Protein AF-A0A972Z7R2-F1 (afdb_monomer)

Mean predicted aligned error: 14.35 Å

Sequence (328 aa):
MIKKAIFVCGLFFLLMFCLNLTSLGLSTKPAEESAGYALLDSLVATFKELAEQREEVLRKTNEALISMMKEAKKARWQGQIDSVFFKRYQRILMVLKCVIIEVPAEDAGIMKPLYFGAINKFIEDIEGEPSDIEKAGGKAAIAKFTQAVSHELIELRIYLDNKEKREKLIKEYQELLAISKDTPDLGEKDRQLMSMKDIATINLAISDYVTDFGVPPKQEGTYDRRGEFDKTLSPFYIKVLPVKDKWENGLRVYSGKACNGVYGGIKGCTDKDTLIISYGRDGKKENWKYNPKSPEAGLYKLKSEKDYDKDLVMLSGTWIRAPGTKKK

pLDDT: mean 87.3, std 16.94, range [30.31, 98.75]

Radius of gyration: 34.08 Å; Cα contacts (8 Å, |Δi|>4): 381; chains: 1; bounding box: 75×47×86 Å

Solvent-accessible surface area (backbone atoms only — not comparable to full-atom values): 18630 Å² total; per-residue (Å²): 133,88,77,82,68,73,73,73,77,62,64,75,76,68,57,69,77,63,67,77,68,84,76,74,70,87,75,88,70,64,79,60,70,43,55,56,55,53,53,51,52,53,48,53,51,49,53,55,54,60,59,70,72,46,79,74,40,55,58,51,47,56,51,49,53,53,50,51,51,52,50,52,50,48,36,40,75,71,63,39,35,55,74,65,59,50,54,54,53,49,50,53,53,49,44,53,47,53,71,68,56,84,66,57,81,89,49,37,77,76,47,41,61,59,43,53,48,52,42,26,51,51,33,21,74,64,68,76,44,93,54,58,52,84,77,53,39,60,54,52,26,50,51,53,49,52,49,32,50,51,51,53,52,49,51,53,48,52,49,63,78,38,44,71,60,50,54,52,49,52,51,54,50,50,50,55,52,54,60,58,69,58,61,73,81,64,51,71,69,53,26,50,52,49,31,53,50,49,51,52,50,53,47,48,29,42,50,56,48,23,71,77,65,70,38,47,71,76,40,76,44,69,63,49,94,81,39,69,55,36,60,72,35,35,60,84,56,33,79,72,75,79,42,48,39,68,64,72,34,66,29,26,36,18,28,12,55,57,36,41,62,72,38,48,64,41,66,84,46,45,65,66,34,37,32,40,37,39,27,33,61,73,56,46,79,65,94,58,66,52,41,84,92,46,48,65,71,46,42,36,74,82,83,52,82,70,56,48,41,43,44,36,34,33,47,66,88,38,73,39,22,37,82,42,77,80,82,126

Foldseek 3Di:
DPPPPQLQPQLPPPCVVVVVPPPDDDDPDDPLQCLLVVLLVLVVVLSVLVNVDDPVSLVVSLVSLVVSLVSLVVSPVVVSDDPVLSVLSVLLSVLVCLVSDDDPPVCCVVCVCVNQVSQQVLLCVQVVDGDRLVPLGNNRSVVSSVVSSVSSSVVSVVCSVCVVVVVVVVVVVVVVVVVVVCPPLQPLVRLQVVLLVLQLLLLQLQVVVCVVVVAGDAFAFADDCVDPNNVSSPPPSPPGRDQAGSLRAGKTKHAFQSQDPPAAADDDGGRHKMKIKQQFNVNDNDNDHADPVCLCVQEDAPDDPCLRSHMFMDMNSRTSHGHDDDPD

Secondary structure (DSSP, 8-state):
-TTSSTTSSSTTTTGGGGTTSTTS------GGGHHHHHHHHHHHHHHHHHTT--HHHHHHHHHHHHHHHHHHHHHHHTTSS-HHHHHHHHHHHHHHHHHHPPPPTTTHHHHHHHHHHHHHHHHHHHHSS---TTTS-HHHHHHHHHHHHHHHHHHHHHHHHTHHHHHHHHHHHHHHHHHTTS-----HHHHHHHHHHHHHHHHHHHHHHHHHHSSPPP-EEE--TTSHHHHHHTTTT-SS---B-TTSPBPEEEEGGGGTTTSBT-----SS-EEEEE-TTTT-----B--TT-GGGG-B---SGGGGGS-EEEETTEEEESB-----

Structure (mmCIF, N/CA/C/O backbone):
data_AF-A0A972Z7R2-F1
#
_entry.id   AF-A0A972Z7R2-F1
#
loop_
_atom_site.grou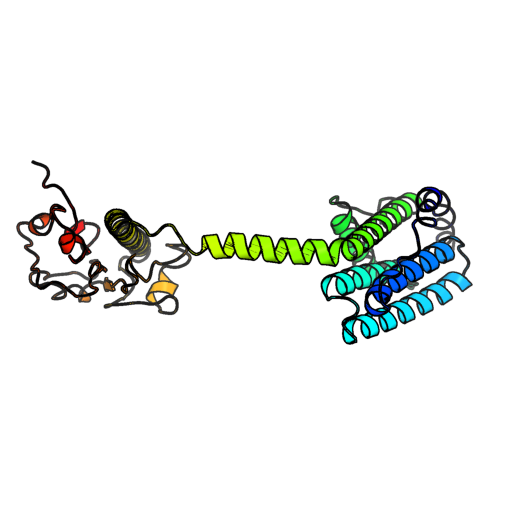p_PDB
_atom_site.id
_atom_site.type_symbol
_atom_site.label_atom_id
_atom_site.label_alt_id
_atom_site.label_comp_id
_atom_site.label_asym_id
_atom_site.label_entity_id
_atom_site.label_seq_id
_atom_site.pdbx_PDB_ins_code
_atom_site.Cartn_x
_atom_site.Cartn_y
_atom_site.Cartn_z
_atom_site.occupancy
_atom_site.B_iso_or_equiv
_atom_site.auth_seq_id
_atom_site.auth_comp_id
_atom_site.auth_asym_id
_atom_site.auth_atom_id
_atom_site.pdbx_PDB_model_num
ATOM 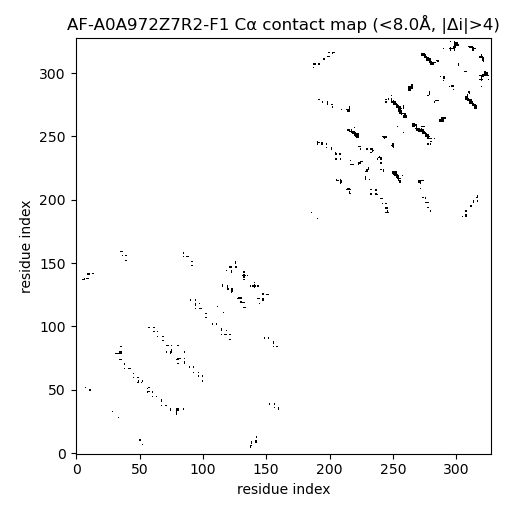1 N N . MET A 1 1 ? 19.961 -13.337 -48.373 1.00 33.62 1 MET A N 1
ATOM 2 C CA . MET A 1 1 ? 21.027 -12.318 -48.219 1.00 33.62 1 MET A CA 1
ATOM 3 C C . MET A 1 1 ? 20.553 -10.855 -48.312 1.00 33.62 1 MET A C 1
ATOM 5 O O . MET A 1 1 ? 21.333 -9.982 -47.979 1.00 33.62 1 MET A O 1
ATOM 9 N N . ILE A 1 2 ? 19.286 -10.545 -48.640 1.00 30.31 2 ILE A N 1
ATOM 10 C CA . ILE A 1 2 ? 18.789 -9.156 -48.854 1.00 30.31 2 ILE A CA 1
ATOM 11 C C . ILE A 1 2 ? 18.119 -8.529 -47.596 1.00 30.31 2 ILE A C 1
ATOM 13 O O . ILE A 1 2 ? 17.381 -7.559 -47.681 1.00 30.31 2 ILE A O 1
ATOM 17 N N . LYS A 1 3 ? 18.364 -9.048 -46.381 1.00 39.69 3 LYS A N 1
ATOM 18 C CA . LYS A 1 3 ? 17.723 -8.530 -45.144 1.00 39.69 3 LYS A CA 1
ATOM 19 C C . LYS A 1 3 ? 18.626 -7.696 -44.221 1.00 39.69 3 LYS A C 1
ATOM 21 O O . LYS A 1 3 ? 18.104 -7.067 -43.311 1.00 39.69 3 LYS A O 1
ATOM 26 N N . LYS A 1 4 ? 19.943 -7.622 -44.469 1.00 45.00 4 LYS A N 1
ATOM 27 C CA . LYS A 1 4 ? 20.881 -6.844 -43.628 1.00 45.00 4 LYS A CA 1
ATOM 28 C C . LYS A 1 4 ? 20.955 -5.341 -43.976 1.00 45.00 4 LYS A C 1
ATOM 30 O O . LYS A 1 4 ? 21.417 -4.562 -43.157 1.00 45.00 4 LYS A O 1
ATOM 35 N N . ALA A 1 5 ? 20.468 -4.910 -45.145 1.00 37.94 5 ALA A N 1
ATOM 36 C CA . ALA A 1 5 ? 20.720 -3.554 -45.665 1.00 37.94 5 ALA A CA 1
ATOM 37 C C . ALA A 1 5 ? 19.628 -2.497 -45.374 1.00 37.94 5 ALA A C 1
ATOM 39 O O . ALA A 1 5 ? 19.868 -1.310 -45.556 1.00 37.94 5 ALA A O 1
ATOM 40 N N . ILE A 1 6 ? 18.431 -2.878 -44.909 1.00 42.72 6 ILE A N 1
ATOM 41 C CA . ILE A 1 6 ? 17.299 -1.929 -44.759 1.00 42.72 6 ILE A CA 1
ATOM 42 C C . ILE A 1 6 ? 17.328 -1.171 -43.412 1.00 42.72 6 ILE A C 1
ATOM 44 O O . ILE A 1 6 ? 16.610 -0.193 -43.220 1.00 42.72 6 ILE A O 1
ATOM 48 N N . PHE A 1 7 ? 18.221 -1.542 -42.492 1.00 48.50 7 PHE A N 1
ATOM 49 C CA . PHE A 1 7 ? 18.374 -0.875 -41.189 1.00 48.50 7 PHE A CA 1
ATOM 50 C C . PHE A 1 7 ? 19.230 0.422 -41.250 1.00 48.50 7 PHE A C 1
ATOM 52 O O . PHE A 1 7 ? 19.393 1.114 -40.249 1.00 48.50 7 PHE A O 1
ATOM 59 N N . VAL A 1 8 ? 19.763 0.782 -42.430 1.00 48.66 8 VAL A N 1
ATOM 60 C CA . VAL A 1 8 ? 21.049 1.504 -42.588 1.00 48.66 8 VAL A CA 1
ATOM 61 C C . VAL A 1 8 ? 20.938 3.013 -42.943 1.00 48.66 8 VAL A C 1
ATOM 63 O O . VAL A 1 8 ? 21.908 3.634 -43.342 1.00 48.66 8 VAL A O 1
ATOM 66 N N . CYS A 1 9 ? 19.783 3.685 -42.835 1.00 40.09 9 CYS A N 1
ATOM 67 C CA . CYS A 1 9 ? 19.709 5.120 -43.234 1.00 40.09 9 CYS A CA 1
ATOM 68 C C . CYS A 1 9 ? 18.840 6.039 -42.354 1.00 40.09 9 CYS A C 1
ATOM 70 O O . CYS A 1 9 ? 18.697 7.223 -42.649 1.00 40.09 9 CYS A O 1
ATOM 72 N N . GLY A 1 10 ? 18.233 5.534 -41.275 1.00 46.06 10 GLY A N 1
ATOM 73 C CA . GLY A 1 10 ? 17.236 6.292 -40.502 1.00 46.06 10 GLY A CA 1
ATOM 74 C C . GLY A 1 10 ? 17.766 7.201 -39.385 1.00 46.06 10 GLY A C 1
ATOM 75 O O . GLY A 1 10 ? 17.051 8.116 -38.987 1.00 46.06 10 GLY A O 1
ATOM 76 N N . LEU A 1 11 ? 18.980 6.969 -38.868 1.00 48.34 11 LEU A N 1
ATOM 77 C CA . LEU A 1 11 ? 19.410 7.525 -37.571 1.00 48.34 11 LEU A CA 1
ATOM 78 C C . LEU A 1 11 ? 19.929 8.975 -37.628 1.00 48.34 11 LEU A C 1
ATOM 80 O O . LEU A 1 11 ? 20.012 9.640 -36.600 1.00 48.34 11 LEU A O 1
ATOM 84 N N . PHE A 1 12 ? 20.258 9.490 -38.815 1.00 47.78 12 PHE A N 1
ATOM 85 C CA . PHE A 1 12 ? 21.024 10.737 -38.943 1.00 47.78 12 PHE A CA 1
ATOM 86 C C . PHE A 1 12 ? 20.194 12.022 -38.734 1.00 47.78 12 PHE A C 1
ATOM 88 O O . PHE A 1 12 ? 20.749 13.064 -38.400 1.00 47.78 12 PHE A O 1
ATOM 95 N N . PHE A 1 13 ? 18.863 11.973 -38.893 1.00 48.84 13 PHE A N 1
ATOM 96 C CA . PHE A 1 13 ? 18.019 13.184 -38.910 1.00 48.84 13 PHE A CA 1
ATOM 97 C C . PHE A 1 13 ? 17.418 13.592 -37.549 1.00 48.84 13 PHE A C 1
ATOM 99 O O . PHE A 1 13 ? 16.989 14.732 -37.407 1.00 48.84 13 PHE A O 1
ATOM 106 N N . LEU A 1 14 ? 17.414 12.715 -36.534 1.00 46.88 14 LEU A N 1
ATOM 107 C CA . LEU A 1 14 ? 16.857 13.030 -35.202 1.00 46.88 14 LEU A CA 1
ATOM 108 C C . LEU A 1 14 ? 17.906 13.607 -34.224 1.00 46.88 14 LEU A C 1
ATOM 110 O O . LEU A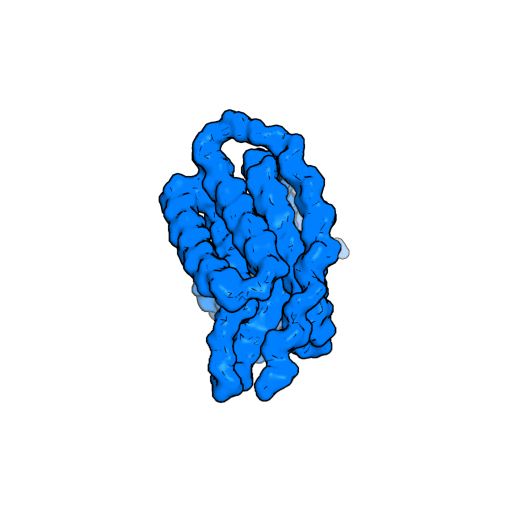 1 14 ? 17.559 14.253 -33.239 1.00 46.88 14 LEU A O 1
ATOM 114 N N . LEU A 1 15 ? 19.199 13.421 -34.517 1.00 48.75 15 LEU A N 1
ATOM 115 C CA . LEU A 1 15 ? 20.330 13.829 -33.669 1.00 48.75 15 LEU A CA 1
ATOM 116 C C . LEU A 1 15 ? 20.600 15.346 -33.664 1.00 48.75 15 LEU A C 1
ATOM 118 O O . LEU A 1 15 ? 21.281 15.843 -32.767 1.00 48.75 15 LEU A O 1
ATOM 122 N N . MET A 1 16 ? 20.028 16.097 -34.612 1.00 49.78 16 MET A N 1
ATOM 123 C CA . MET A 1 16 ? 20.183 17.556 -34.684 1.00 49.78 16 MET A CA 1
ATOM 124 C C . MET A 1 16 ? 19.423 18.311 -33.577 1.00 49.78 16 MET A C 1
ATOM 126 O O . MET A 1 16 ? 19.812 19.424 -33.237 1.00 49.78 16 MET A O 1
ATOM 130 N N . PHE A 1 17 ? 18.402 17.712 -32.947 1.00 49.12 17 PHE A N 1
ATOM 131 C CA . PHE A 1 17 ? 17.683 18.353 -31.832 1.00 49.12 17 PHE A CA 1
ATOM 132 C C . PHE A 1 17 ? 18.414 18.244 -30.479 1.00 49.12 17 PHE A C 1
ATOM 134 O O . PHE A 1 17 ? 18.145 19.029 -29.572 1.00 49.12 17 PHE A O 1
ATOM 141 N N . CYS A 1 18 ? 19.391 17.339 -30.344 1.00 45.53 18 CYS A N 1
ATOM 142 C CA . CYS A 1 18 ? 20.203 17.204 -29.127 1.00 45.53 18 CYS A CA 1
ATOM 143 C C . CYS A 1 18 ? 21.441 18.124 -29.104 1.00 45.53 18 CYS A C 1
ATOM 145 O O . CYS A 1 18 ? 22.122 18.207 -28.082 1.00 45.53 18 CYS A O 1
ATOM 147 N N . LEU A 1 19 ? 21.754 18.823 -30.203 1.00 45.62 19 LEU A N 1
ATOM 148 C CA . LEU A 1 19 ? 22.984 19.622 -30.341 1.00 45.62 19 LEU A CA 1
ATOM 149 C C . LEU A 1 19 ? 22.990 20.950 -29.561 1.00 45.62 19 LEU A C 1
ATOM 151 O O . LEU A 1 19 ? 24.036 21.584 -29.481 1.00 45.62 19 LEU A O 1
ATOM 155 N N . ASN A 1 20 ? 21.888 21.344 -28.917 1.00 45.66 20 ASN A N 1
ATOM 156 C CA . ASN A 1 20 ? 21.858 22.539 -28.059 1.00 45.66 20 ASN A CA 1
ATOM 157 C C . ASN A 1 20 ? 22.182 22.266 -26.576 1.00 45.66 20 ASN A C 1
ATOM 159 O O . ASN A 1 20 ? 22.172 23.195 -25.773 1.00 45.66 20 ASN A O 1
ATOM 163 N N . LEU A 1 21 ? 22.502 21.024 -26.187 1.00 48.66 21 LEU A N 1
ATOM 164 C CA . LEU A 1 21 ? 22.853 20.695 -24.794 1.00 48.66 21 LEU A CA 1
ATOM 165 C C . LEU A 1 21 ? 24.338 20.892 -24.438 1.00 48.66 21 LEU A C 1
ATOM 167 O O . LEU A 1 21 ? 24.692 20.801 -23.267 1.00 48.66 21 LEU A O 1
ATOM 171 N N . THR A 1 22 ? 25.218 21.203 -25.394 1.00 45.59 22 THR A N 1
ATOM 172 C CA . THR A 1 22 ? 26.671 21.299 -25.145 1.00 45.59 22 THR A CA 1
ATOM 173 C C . THR A 1 22 ? 27.189 22.683 -24.725 1.00 45.59 22 THR A C 1
ATOM 175 O O . THR A 1 22 ? 28.401 22.875 -24.716 1.00 45.59 22 THR A O 1
ATOM 178 N N . SER A 1 23 ? 26.342 23.648 -24.334 1.00 42.09 23 SER A N 1
ATOM 179 C CA . SER A 1 23 ? 26.830 24.956 -23.836 1.00 42.09 23 SER A CA 1
ATOM 180 C C . SER A 1 23 ? 26.308 25.407 -22.466 1.00 42.09 23 SER A C 1
ATOM 182 O O . SER A 1 23 ? 26.537 26.557 -22.091 1.00 42.09 23 SER A O 1
ATOM 184 N N . LEU A 1 24 ? 25.643 24.551 -21.685 1.00 42.06 24 LEU A N 1
ATOM 185 C CA . LEU A 1 24 ? 25.312 24.889 -20.296 1.00 42.06 24 LEU A CA 1
ATOM 186 C C . LEU A 1 24 ? 26.453 24.457 -19.370 1.00 42.06 24 LEU A C 1
ATOM 188 O O . LEU A 1 24 ? 26.650 23.274 -19.117 1.00 42.06 24 LEU A O 1
ATOM 192 N N . GLY A 1 25 ? 27.209 25.474 -18.944 1.00 44.50 25 GLY A N 1
ATOM 193 C CA . GLY A 1 25 ? 28.316 25.502 -17.987 1.00 44.50 25 GLY A CA 1
ATOM 194 C C . GLY A 1 25 ? 28.667 24.202 -17.266 1.00 44.50 25 GLY A C 1
ATOM 195 O O . GLY A 1 25 ? 27.861 23.644 -16.525 1.00 44.50 25 GLY A O 1
ATOM 196 N N . LEU A 1 26 ? 29.934 23.801 -17.409 1.00 37.47 26 LEU A N 1
ATOM 197 C CA . LEU A 1 26 ? 30.626 22.888 -16.501 1.00 37.47 26 LEU A CA 1
ATOM 198 C C . LEU A 1 26 ? 30.321 23.285 -15.048 1.00 37.47 26 LEU A C 1
ATOM 200 O O . LEU A 1 26 ? 30.823 24.287 -14.540 1.00 37.47 26 LEU A O 1
ATOM 204 N N . SER A 1 27 ? 29.452 22.508 -14.405 1.00 42.72 27 SER A N 1
ATOM 205 C CA . SER A 1 27 ? 29.139 22.634 -12.987 1.00 42.72 27 SER A CA 1
ATOM 206 C C . SER A 1 27 ? 30.409 22.354 -12.183 1.00 42.72 27 SER A C 1
ATOM 208 O O . SER A 1 27 ? 31.019 21.298 -12.326 1.00 42.72 27 SER A O 1
ATOM 210 N N . THR A 1 28 ? 30.818 23.299 -11.340 1.00 42.41 28 THR A N 1
ATOM 211 C CA . THR A 1 28 ? 32.015 23.226 -10.484 1.00 42.41 28 THR A CA 1
ATOM 212 C C . THR A 1 28 ? 31.787 22.429 -9.191 1.00 42.41 28 THR A C 1
ATOM 214 O O . THR A 1 28 ? 32.538 22.579 -8.226 1.00 42.41 28 THR A O 1
ATOM 217 N N . LYS A 1 29 ? 30.744 21.592 -9.133 1.00 44.00 29 LYS A N 1
ATOM 218 C CA . LYS A 1 29 ? 30.416 20.791 -7.946 1.00 44.00 29 LYS A CA 1
ATOM 219 C C . LYS A 1 29 ? 31.412 19.627 -7.735 1.00 44.00 29 LYS A C 1
ATOM 221 O O . LYS A 1 29 ? 32.008 19.145 -8.700 1.00 44.00 29 LYS A O 1
ATOM 226 N N . PRO A 1 30 ? 31.639 19.202 -6.473 1.00 47.72 30 PRO A N 1
ATOM 227 C CA . PRO A 1 30 ? 32.701 18.265 -6.096 1.00 47.72 30 PRO A CA 1
ATOM 228 C C . PRO A 1 30 ? 32.598 16.898 -6.792 1.00 47.72 30 PRO A C 1
ATOM 230 O O . PRO A 1 30 ? 31.520 16.445 -7.171 1.00 47.72 30 PRO A O 1
ATOM 233 N N . ALA A 1 31 ? 33.746 16.222 -6.915 1.00 52.91 31 ALA A N 1
ATOM 234 C CA . ALA A 1 31 ? 33.959 15.008 -7.712 1.00 52.91 31 ALA A CA 1
ATOM 235 C C . ALA A 1 31 ? 32.971 13.842 -7.458 1.00 52.91 31 ALA A C 1
ATOM 237 O O . ALA A 1 31 ? 32.821 12.987 -8.331 1.00 52.91 31 ALA A O 1
ATOM 238 N N . GLU A 1 32 ? 32.272 13.803 -6.319 1.00 52.81 32 GLU A N 1
ATOM 239 C CA . GLU A 1 32 ? 31.275 12.770 -5.994 1.00 52.81 32 GLU A CA 1
ATOM 240 C C . GLU A 1 32 ? 29.979 12.859 -6.820 1.00 52.81 32 GLU A C 1
ATOM 242 O O . GLU A 1 32 ? 29.384 11.820 -7.103 1.00 52.81 32 GLU A O 1
ATOM 247 N N . GLU A 1 33 ? 29.569 14.044 -7.292 1.00 60.53 33 GLU A N 1
ATOM 248 C CA . GLU A 1 33 ? 28.355 14.206 -8.120 1.00 60.53 33 GLU A CA 1
ATOM 249 C C . GLU A 1 33 ? 28.605 13.994 -9.624 1.00 60.53 33 GLU A C 1
ATOM 251 O O . GLU A 1 33 ? 27.673 13.986 -10.427 1.00 60.53 33 GLU A O 1
ATOM 256 N N . SER A 1 34 ? 29.861 13.782 -10.024 1.00 81.38 34 SER A N 1
ATOM 257 C CA . SER A 1 34 ? 30.261 13.726 -11.436 1.00 81.38 34 SER A CA 1
ATOM 258 C C . SER A 1 34 ? 29.969 12.387 -12.127 1.00 81.38 34 SER A C 1
ATOM 260 O O . SER A 1 34 ? 29.764 12.354 -13.341 1.00 81.38 34 SER A O 1
ATOM 262 N N . ALA A 1 35 ? 29.909 11.279 -11.380 1.00 93.56 35 ALA A N 1
ATOM 263 C CA . ALA A 1 35 ? 29.867 9.939 -11.972 1.00 93.56 35 ALA A CA 1
ATOM 264 C C . ALA A 1 35 ? 28.576 9.673 -12.763 1.00 93.56 35 ALA A C 1
ATOM 266 O O . ALA A 1 35 ? 28.622 9.080 -13.838 1.00 93.56 35 ALA A O 1
ATOM 267 N N . GLY A 1 36 ? 27.425 10.134 -12.258 1.00 94.50 36 GLY A N 1
ATOM 268 C CA . GLY A 1 36 ? 26.145 10.001 -12.957 1.00 94.50 36 GLY A CA 1
ATOM 269 C C . GLY A 1 36 ? 26.150 10.722 -14.306 1.00 94.50 36 GLY A C 1
ATOM 270 O O . GLY A 1 36 ? 25.764 10.136 -15.314 1.00 94.50 36 GLY A O 1
ATOM 271 N N . TYR A 1 37 ? 26.657 11.956 -14.343 1.00 95.25 37 TYR A N 1
ATOM 272 C CA . TYR A 1 37 ? 26.774 12.727 -15.581 1.00 95.25 37 TYR A CA 1
ATOM 273 C C . TYR A 1 37 ? 27.771 12.100 -16.555 1.00 95.25 37 TYR A C 1
ATOM 275 O O . TYR A 1 37 ? 27.432 11.922 -17.719 1.00 95.25 37 TYR A O 1
ATOM 283 N N . ALA A 1 38 ? 28.934 11.653 -16.073 1.00 95.38 38 ALA A N 1
ATOM 284 C CA . ALA A 1 38 ? 29.929 10.979 -16.906 1.00 95.38 38 ALA A CA 1
ATOM 285 C C . ALA A 1 38 ? 29.374 9.706 -17.576 1.00 95.38 38 ALA A C 1
ATOM 287 O O . ALA A 1 38 ? 29.666 9.436 -18.743 1.00 95.38 38 ALA A O 1
ATOM 288 N N . LEU A 1 39 ? 28.532 8.943 -16.868 1.00 96.62 39 LEU A N 1
ATOM 289 C CA . LEU A 1 39 ? 27.849 7.769 -17.420 1.00 96.62 39 LEU A CA 1
ATOM 290 C C . LEU A 1 39 ? 26.830 8.141 -18.508 1.00 96.62 39 LEU A C 1
ATOM 292 O O . LEU A 1 39 ? 26.728 7.427 -19.510 1.00 96.62 39 LEU A O 1
ATOM 296 N N . LEU A 1 40 ? 26.082 9.237 -18.330 1.00 96.56 40 LEU A N 1
ATOM 297 C CA . LEU A 1 40 ? 25.155 9.743 -19.350 1.00 96.56 40 LEU A CA 1
ATOM 298 C C . LEU A 1 40 ? 25.912 10.264 -20.578 1.00 96.56 40 LEU A C 1
ATOM 300 O O . LEU A 1 40 ? 25.548 9.920 -21.700 1.00 96.56 40 LEU A O 1
ATOM 304 N N . ASP A 1 41 ? 26.993 11.015 -20.379 1.00 94.81 41 ASP A N 1
ATOM 305 C CA . ASP A 1 41 ? 27.816 11.560 -21.462 1.00 94.81 41 ASP A CA 1
ATOM 306 C C . ASP A 1 41 ? 28.476 10.440 -22.280 1.00 94.81 41 ASP A C 1
ATOM 308 O O . ASP A 1 41 ? 28.442 10.463 -23.512 1.00 94.81 41 ASP A O 1
ATOM 312 N N . SER A 1 42 ? 28.992 9.406 -21.605 1.00 95.00 42 SER A N 1
ATOM 313 C CA . SER A 1 42 ? 29.566 8.213 -22.251 1.00 95.00 42 SER A CA 1
ATOM 314 C C . SER A 1 42 ? 28.531 7.463 -23.092 1.00 95.00 42 SER A C 1
ATOM 316 O O . SER A 1 42 ? 28.823 6.992 -24.196 1.00 95.00 42 SER A O 1
ATOM 318 N N . LEU A 1 43 ? 27.295 7.384 -22.594 1.00 94.75 43 LEU A N 1
ATOM 319 C CA . LEU A 1 43 ? 26.194 6.746 -23.300 1.00 94.75 43 LEU A CA 1
ATOM 320 C C . LEU A 1 43 ? 25.780 7.556 -24.535 1.00 94.75 43 LEU A C 1
ATOM 322 O O . LEU A 1 43 ? 25.643 6.985 -25.614 1.00 94.75 43 LEU A O 1
ATOM 326 N N . VAL A 1 44 ? 25.663 8.882 -24.413 1.00 92.81 44 VAL A N 1
ATOM 327 C CA . VAL A 1 44 ? 25.389 9.787 -25.544 1.00 92.81 44 VAL A CA 1
ATOM 328 C C . VAL A 1 44 ? 26.490 9.698 -26.603 1.00 92.81 44 VAL A C 1
ATOM 330 O O . VAL A 1 44 ? 26.182 9.627 -27.792 1.00 92.81 44 VAL A O 1
ATOM 333 N N . ALA A 1 45 ? 27.763 9.668 -26.197 1.00 90.88 45 ALA A N 1
ATOM 334 C CA . ALA A 1 45 ? 28.886 9.492 -27.116 1.00 90.88 45 ALA A CA 1
ATOM 335 C C . ALA A 1 45 ? 28.789 8.157 -27.873 1.00 90.88 45 ALA A C 1
ATOM 337 O O . ALA A 1 45 ? 28.851 8.134 -29.099 1.00 90.88 45 ALA A O 1
ATOM 338 N N . THR A 1 46 ? 28.503 7.065 -27.162 1.00 89.88 46 THR A N 1
ATOM 339 C CA . THR A 1 46 ? 28.335 5.733 -27.768 1.00 89.88 46 THR 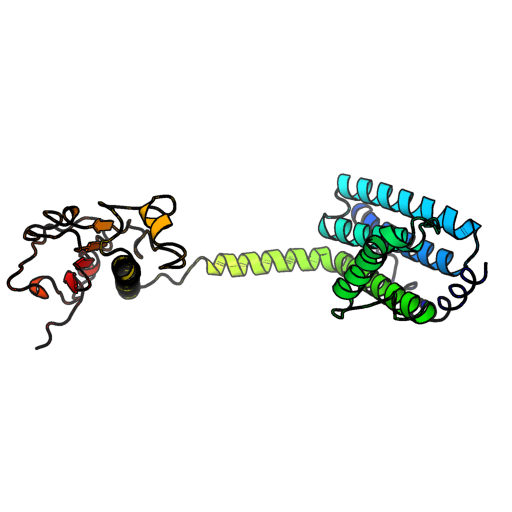A CA 1
ATOM 340 C C . THR A 1 46 ? 27.147 5.678 -28.735 1.00 89.88 46 THR A C 1
ATOM 342 O O . THR A 1 46 ? 27.225 5.046 -29.787 1.00 89.88 46 THR A O 1
ATOM 345 N N . PHE A 1 47 ? 26.045 6.366 -28.421 1.00 86.19 47 PHE A N 1
ATOM 346 C CA . PHE A 1 47 ? 24.902 6.499 -29.328 1.00 86.19 47 PHE A CA 1
ATOM 347 C C . PHE A 1 47 ? 25.241 7.259 -30.610 1.00 86.19 47 PHE A C 1
ATOM 349 O O . PHE A 1 47 ? 24.759 6.889 -31.681 1.00 86.19 47 PHE A O 1
ATOM 356 N N . LYS A 1 48 ? 26.060 8.312 -30.510 1.00 85.19 48 LYS A N 1
ATOM 357 C CA . LYS A 1 48 ? 26.537 9.059 -31.680 1.00 85.19 48 LYS A CA 1
ATOM 358 C C . LYS A 1 48 ? 27.392 8.171 -32.576 1.00 85.19 48 LYS A C 1
ATOM 360 O O . LYS A 1 48 ? 27.149 8.133 -33.774 1.00 85.19 48 LYS A O 1
ATOM 365 N N . GLU A 1 49 ? 28.310 7.402 -31.997 1.00 84.19 49 GLU A N 1
ATOM 366 C CA . GLU A 1 49 ? 29.144 6.461 -32.755 1.00 84.19 49 GLU A CA 1
ATOM 367 C C . GLU A 1 49 ? 28.307 5.368 -33.435 1.00 84.19 49 GLU A C 1
ATOM 369 O O . GLU A 1 49 ? 28.507 5.076 -34.613 1.00 84.19 49 GLU A O 1
ATOM 374 N N . LEU A 1 50 ? 27.306 4.811 -32.741 1.00 80.75 50 LEU A N 1
ATOM 375 C CA . LEU A 1 50 ? 26.362 3.842 -33.314 1.00 80.75 50 LEU A CA 1
ATOM 376 C C . LEU A 1 50 ? 25.643 4.365 -34.567 1.00 80.75 50 LEU A C 1
ATOM 378 O O . LEU A 1 50 ? 25.320 3.585 -35.468 1.00 80.75 50 LEU A O 1
ATOM 382 N N . ALA A 1 51 ? 25.407 5.676 -34.643 1.00 76.12 51 ALA A N 1
ATOM 383 C CA . ALA A 1 51 ? 24.779 6.318 -35.792 1.00 76.12 51 ALA A CA 1
ATOM 384 C C . ALA A 1 51 ? 25.633 6.273 -37.067 1.00 76.12 51 ALA A C 1
ATOM 386 O O . ALA A 1 51 ? 25.088 6.426 -38.159 1.00 76.12 51 ALA A O 1
ATOM 387 N N . GLU A 1 52 ? 26.943 6.044 -36.950 1.00 77.56 52 GLU A N 1
ATOM 388 C CA . GLU A 1 52 ? 27.893 6.061 -38.070 1.00 77.56 52 GLU A CA 1
ATOM 389 C C . GLU A 1 52 ? 28.000 4.711 -38.811 1.00 77.56 52 GLU A C 1
ATOM 391 O O . GLU A 1 52 ? 28.640 4.629 -39.859 1.00 77.56 52 GLU A O 1
ATOM 396 N N . GLN A 1 53 ? 27.337 3.665 -38.298 1.00 66.50 53 GLN A N 1
ATOM 397 C CA . GLN A 1 53 ? 26.973 2.420 -38.999 1.00 66.50 53 GLN A CA 1
ATOM 398 C C . GLN A 1 53 ? 28.087 1.716 -39.804 1.00 66.50 53 GLN A C 1
ATOM 400 O O . GLN A 1 53 ? 27.948 1.454 -41.000 1.00 66.50 53 GLN A O 1
ATOM 405 N N . ARG A 1 54 ? 29.177 1.313 -39.138 1.00 72.62 54 ARG A N 1
ATOM 406 C CA . ARG A 1 54 ? 30.182 0.381 -39.702 1.00 72.62 54 ARG A CA 1
ATOM 407 C C . ARG A 1 54 ? 30.203 -0.923 -38.899 1.00 72.62 54 ARG A C 1
ATOM 409 O O . ARG A 1 54 ? 29.929 -0.900 -37.709 1.00 72.62 54 ARG A O 1
ATOM 416 N N . GLU A 1 55 ? 30.544 -2.060 -39.505 1.00 76.00 55 GLU A N 1
ATOM 417 C CA . GLU A 1 55 ? 30.589 -3.365 -38.803 1.00 76.00 55 GLU A CA 1
ATOM 418 C C . GLU A 1 55 ? 31.514 -3.329 -37.569 1.00 76.00 55 GLU A C 1
ATOM 420 O O . GLU A 1 55 ? 31.150 -3.768 -36.480 1.00 76.00 55 GLU A O 1
ATOM 425 N N . GLU A 1 56 ? 32.655 -2.651 -37.700 1.00 83.75 56 GLU A N 1
ATOM 426 C CA . GLU A 1 56 ? 33.591 -2.385 -36.602 1.00 83.75 56 GLU A CA 1
ATOM 427 C C . GLU A 1 56 ? 32.978 -1.545 -35.459 1.00 83.75 56 GLU A C 1
ATOM 429 O O . GLU A 1 56 ? 33.411 -1.648 -34.311 1.00 83.75 56 GLU A O 1
ATOM 434 N N . VAL A 1 57 ? 31.951 -0.734 -35.741 1.00 84.19 57 VAL A N 1
ATOM 435 C CA . VAL A 1 57 ? 31.244 0.064 -34.724 1.00 84.19 57 VAL A CA 1
ATOM 436 C C . VAL A 1 57 ? 30.449 -0.846 -33.797 1.00 84.19 57 VAL A C 1
ATOM 438 O O . VAL A 1 57 ? 30.515 -0.648 -32.592 1.00 84.19 57 VAL A O 1
ATOM 441 N N . LEU A 1 58 ? 29.777 -1.890 -34.298 1.00 84.50 58 LEU A N 1
ATOM 442 C CA . LEU A 1 58 ? 28.966 -2.777 -33.449 1.00 84.50 58 LEU A CA 1
ATOM 443 C C . LEU A 1 58 ? 29.808 -3.484 -32.381 1.00 84.50 58 LEU A C 1
ATOM 445 O O . LEU A 1 58 ? 29.414 -3.540 -31.213 1.00 84.50 58 LEU A O 1
ATOM 449 N N . ARG A 1 59 ? 30.999 -3.969 -32.755 1.00 87.75 59 ARG A N 1
ATOM 450 C CA . ARG A 1 59 ? 31.945 -4.590 -31.816 1.00 87.75 59 ARG A CA 1
ATOM 451 C C . ARG A 1 59 ? 32.412 -3.591 -30.754 1.00 87.75 59 ARG A C 1
ATOM 453 O O . ARG A 1 59 ? 32.370 -3.900 -29.564 1.00 87.75 59 ARG A O 1
ATOM 460 N N . LYS A 1 60 ? 32.793 -2.380 -31.172 1.00 90.56 60 LYS A N 1
ATOM 461 C CA . LYS A 1 60 ? 33.219 -1.305 -30.260 1.00 90.56 60 LYS A CA 1
ATOM 462 C C . LYS A 1 60 ? 32.102 -0.870 -29.318 1.00 90.56 60 LYS A C 1
ATOM 464 O O . LYS A 1 60 ? 32.327 -0.769 -28.117 1.00 90.56 60 LYS A O 1
ATOM 469 N N . THR A 1 61 ? 30.884 -0.695 -29.825 1.00 90.56 61 THR A N 1
ATOM 470 C CA . THR A 1 61 ? 29.709 -0.396 -29.003 1.00 90.56 61 THR A CA 1
ATOM 471 C C . THR A 1 61 ? 29.490 -1.490 -27.969 1.00 90.56 61 THR A C 1
ATOM 473 O O . THR A 1 61 ? 29.271 -1.204 -26.796 1.00 90.56 61 THR A O 1
ATOM 476 N N . ASN A 1 62 ? 29.570 -2.754 -28.377 1.00 91.94 62 ASN A N 1
ATOM 477 C CA . ASN A 1 62 ? 29.375 -3.878 -27.478 1.00 91.94 62 ASN A CA 1
ATOM 478 C C . ASN A 1 62 ? 30.356 -3.858 -26.293 1.00 91.94 62 ASN A C 1
ATOM 480 O O . ASN A 1 62 ? 29.945 -4.090 -25.153 1.00 91.94 62 ASN A O 1
ATOM 484 N N . GLU A 1 63 ? 31.626 -3.551 -26.557 1.00 94.06 63 GLU A N 1
ATOM 485 C CA . GLU A 1 63 ? 32.670 -3.373 -25.541 1.00 94.06 63 GLU A CA 1
ATOM 486 C C . GLU A 1 63 ? 32.408 -2.138 -24.666 1.00 94.06 63 GLU A C 1
ATOM 488 O O . GLU A 1 63 ? 32.480 -2.230 -23.436 1.00 94.06 63 GLU A O 1
ATOM 493 N N . ALA A 1 64 ? 32.006 -1.017 -25.272 1.00 95.06 64 ALA A N 1
ATOM 494 C CA . ALA A 1 64 ? 31.669 0.215 -24.566 1.00 95.06 64 ALA A CA 1
ATOM 495 C C . ALA A 1 64 ? 30.514 0.013 -23.571 1.00 95.06 64 ALA A C 1
ATOM 497 O O . ALA A 1 64 ? 30.627 0.409 -22.411 1.00 95.06 64 ALA A O 1
ATOM 498 N N . LEU A 1 65 ? 29.432 -0.675 -23.964 1.00 95.38 65 LEU A N 1
ATOM 499 C CA . LEU A 1 65 ? 28.302 -0.968 -23.067 1.00 95.38 65 LEU A CA 1
ATOM 500 C C . LEU A 1 65 ? 28.718 -1.844 -21.876 1.00 95.38 65 LEU A C 1
ATOM 502 O O . LEU A 1 65 ? 28.218 -1.663 -20.763 1.00 95.38 65 LEU A O 1
ATOM 506 N N . ILE A 1 66 ? 29.643 -2.788 -22.083 1.00 96.19 66 ILE A N 1
ATOM 507 C CA . ILE A 1 66 ? 30.189 -3.618 -21.000 1.00 96.19 66 ILE A CA 1
ATOM 508 C C . ILE A 1 66 ? 31.018 -2.756 -20.037 1.00 96.19 66 ILE A C 1
ATOM 510 O O . ILE A 1 66 ? 30.857 -2.896 -18.819 1.00 96.19 66 ILE A O 1
ATOM 514 N N . SER A 1 67 ? 31.859 -1.852 -20.557 1.00 96.38 67 SER A N 1
ATOM 515 C CA . SER A 1 67 ? 32.631 -0.912 -19.728 1.00 96.38 67 SER A CA 1
ATOM 516 C C . SER A 1 67 ? 31.713 -0.004 -18.915 1.00 96.38 67 SER A C 1
ATOM 518 O O . SER A 1 67 ? 31.830 0.043 -17.692 1.00 96.38 67 SER A O 1
ATOM 520 N N . MET A 1 68 ? 30.715 0.607 -19.557 1.00 97.12 68 MET A N 1
ATOM 521 C CA . MET A 1 68 ? 29.721 1.454 -18.893 1.00 97.12 68 MET A CA 1
ATOM 522 C C . MET A 1 68 ? 28.977 0.713 -17.780 1.00 97.12 68 MET A C 1
ATOM 524 O O . MET A 1 68 ? 28.783 1.251 -16.692 1.00 97.12 68 MET A O 1
ATOM 528 N N . MET A 1 69 ? 28.605 -0.554 -17.988 1.00 98.12 69 MET A N 1
ATOM 529 C CA . MET A 1 69 ? 27.973 -1.353 -16.934 1.00 98.12 69 MET A CA 1
ATOM 530 C C . MET A 1 69 ? 28.923 -1.608 -15.752 1.00 98.12 69 MET A C 1
ATOM 532 O O . MET A 1 69 ? 28.493 -1.611 -14.593 1.00 98.12 69 MET A O 1
ATOM 536 N N . LYS A 1 70 ? 30.215 -1.838 -16.018 1.00 97.81 70 LYS A N 1
ATOM 537 C CA . LYS A 1 70 ? 31.245 -2.011 -14.982 1.00 97.81 70 LYS A CA 1
ATOM 538 C C . LYS A 1 70 ? 31.447 -0.718 -14.190 1.00 97.81 70 LYS A C 1
ATOM 540 O O . LYS A 1 70 ? 31.481 -0.763 -12.960 1.00 97.81 70 LYS A O 1
ATOM 545 N N . GLU A 1 71 ? 31.527 0.414 -14.875 1.00 97.12 71 GLU A N 1
ATOM 546 C CA . GLU A 1 71 ? 31.644 1.744 -14.273 1.00 97.12 71 GLU A CA 1
ATOM 547 C C . GLU A 1 71 ? 30.408 2.099 -13.450 1.00 97.12 71 GLU A C 1
ATOM 549 O O . GLU A 1 71 ? 30.548 2.485 -12.294 1.00 97.12 71 GLU A O 1
ATOM 554 N N . ALA A 1 72 ? 29.202 1.844 -13.961 1.00 97.31 72 ALA A N 1
ATOM 555 C CA . ALA A 1 72 ? 27.962 2.038 -13.215 1.00 97.31 72 ALA A CA 1
ATOM 556 C C . ALA A 1 72 ? 27.914 1.176 -11.943 1.00 97.31 72 ALA A C 1
ATOM 558 O O . ALA A 1 72 ? 27.509 1.649 -10.881 1.00 97.31 72 ALA A O 1
ATOM 559 N N . LYS A 1 73 ? 28.361 -0.089 -12.002 1.00 97.62 73 LYS A N 1
ATOM 560 C CA . LYS A 1 73 ? 28.456 -0.948 -10.805 1.00 97.62 73 LYS A CA 1
ATOM 561 C C . LYS A 1 73 ? 29.444 -0.382 -9.788 1.00 97.62 73 LYS A C 1
ATOM 563 O O . LYS A 1 73 ? 29.137 -0.375 -8.597 1.00 97.62 73 LYS A O 1
ATOM 568 N N . LYS A 1 74 ? 30.600 0.100 -10.252 1.00 96.50 74 LYS A N 1
ATOM 569 C CA . LYS A 1 74 ? 31.617 0.732 -9.407 1.00 96.50 74 LYS A CA 1
ATOM 570 C C . LYS A 1 74 ? 31.078 2.010 -8.758 1.00 96.50 74 LYS A C 1
ATOM 572 O O . LYS A 1 74 ? 31.112 2.103 -7.538 1.00 96.50 74 LYS A O 1
ATOM 577 N N . ALA A 1 75 ? 30.509 2.927 -9.539 1.00 95.75 75 ALA A N 1
ATOM 578 C CA . ALA A 1 75 ? 29.920 4.175 -9.054 1.00 95.75 75 ALA A CA 1
ATOM 579 C C . ALA A 1 75 ? 28.813 3.917 -8.021 1.00 95.75 75 ALA A C 1
ATOM 581 O O . ALA A 1 75 ? 28.761 4.573 -6.983 1.00 95.75 75 ALA A O 1
ATOM 582 N N . ARG A 1 76 ? 27.964 2.905 -8.252 1.00 95.62 76 ARG A N 1
ATOM 583 C CA . ARG A 1 76 ? 26.943 2.491 -7.281 1.00 95.62 76 ARG A CA 1
ATOM 584 C C . ARG A 1 76 ? 27.559 1.952 -5.991 1.00 95.62 76 ARG A C 1
ATOM 586 O O . ARG A 1 76 ? 27.092 2.298 -4.912 1.00 95.62 76 ARG A O 1
ATOM 593 N N . TRP A 1 77 ? 28.575 1.095 -6.089 1.00 94.69 77 TRP A N 1
ATOM 594 C CA . TRP A 1 77 ? 29.266 0.551 -4.915 1.00 94.69 77 TRP A CA 1
ATOM 595 C C . TRP A 1 77 ? 29.959 1.651 -4.099 1.00 94.69 77 TRP A C 1
ATOM 597 O O . TRP A 1 77 ? 29.959 1.596 -2.875 1.00 94.69 77 TRP A O 1
ATOM 607 N N . GLN A 1 78 ? 30.468 2.683 -4.774 1.00 94.44 78 GLN A N 1
ATOM 608 C CA . GLN A 1 78 ? 31.068 3.872 -4.165 1.00 94.44 78 GLN A CA 1
ATOM 609 C C . GLN A 1 78 ? 30.036 4.905 -3.672 1.00 94.44 78 GLN A C 1
ATOM 611 O O . GLN A 1 78 ? 30.431 5.956 -3.185 1.00 94.44 78 GLN A O 1
ATOM 616 N N . GLY A 1 79 ? 28.727 4.653 -3.809 1.00 93.12 79 GLY A N 1
ATOM 617 C CA . GLY A 1 79 ? 27.672 5.579 -3.376 1.00 93.12 79 GLY A CA 1
ATOM 618 C C . GLY A 1 79 ? 27.505 6.837 -4.241 1.00 93.12 79 GLY A C 1
ATOM 619 O O . GLY A 1 79 ? 26.695 7.697 -3.909 1.00 93.12 79 GLY A O 1
ATOM 620 N N . GLN A 1 80 ? 28.216 6.935 -5.367 1.00 93.19 80 GLN A N 1
ATOM 621 C CA . GLN A 1 80 ? 28.184 8.099 -6.264 1.00 93.19 80 GLN A CA 1
ATOM 622 C C . GLN A 1 80 ? 26.881 8.184 -7.074 1.00 93.19 80 GLN A C 1
ATOM 624 O O . GLN A 1 80 ? 26.474 9.256 -7.512 1.00 93.19 80 GLN A O 1
ATOM 629 N N . ILE A 1 81 ? 26.198 7.051 -7.259 1.00 94.69 81 ILE A N 1
ATOM 630 C CA . ILE A 1 81 ? 24.854 6.980 -7.842 1.00 94.69 81 ILE A CA 1
ATOM 631 C C . ILE A 1 81 ? 23.951 6.111 -6.970 1.00 94.69 81 ILE A C 1
ATOM 633 O O . ILE A 1 81 ? 24.381 5.103 -6.403 1.00 94.69 81 ILE A O 1
ATOM 637 N N . ASP A 1 82 ? 22.678 6.485 -6.877 1.00 93.50 82 ASP A N 1
ATOM 638 C CA . ASP A 1 82 ? 21.699 5.724 -6.108 1.00 93.50 82 ASP A CA 1
ATOM 639 C C . ASP A 1 82 ? 21.118 4.532 -6.894 1.00 93.50 82 ASP A C 1
ATOM 641 O O . ASP A 1 82 ? 21.381 4.305 -8.080 1.00 93.50 82 ASP A O 1
ATOM 645 N N . SER A 1 83 ? 20.310 3.726 -6.201 1.00 95.25 83 SER A N 1
ATOM 646 C CA . SER A 1 83 ? 19.706 2.527 -6.785 1.00 95.25 83 SER A CA 1
ATOM 647 C C . SER A 1 83 ? 18.660 2.810 -7.870 1.00 95.25 83 SER A C 1
ATOM 649 O O . SER A 1 83 ? 18.450 1.947 -8.724 1.00 95.25 83 SER A O 1
ATOM 651 N N . VAL A 1 84 ? 18.012 3.980 -7.846 1.00 95.31 84 VAL A N 1
ATOM 652 C CA . VAL A 1 84 ? 16.991 4.369 -8.827 1.00 95.31 84 VAL A CA 1
ATOM 653 C C . VAL A 1 84 ? 17.678 4.718 -10.138 1.00 95.31 84 VAL A C 1
ATOM 655 O O . VAL A 1 84 ? 17.368 4.102 -11.159 1.00 95.31 84 VAL A O 1
ATOM 658 N N . PHE A 1 85 ? 18.671 5.611 -10.091 1.00 96.31 85 PHE A N 1
ATOM 659 C CA . PHE A 1 85 ? 19.491 5.964 -11.248 1.00 96.31 85 PHE A CA 1
ATOM 660 C C . PHE A 1 85 ? 20.132 4.717 -11.865 1.00 96.31 85 PHE A C 1
ATOM 662 O O . PHE A 1 85 ? 19.980 4.466 -13.058 1.00 96.31 85 PHE A O 1
ATOM 669 N N . PHE A 1 86 ? 20.784 3.879 -11.049 1.00 97.25 86 PHE A N 1
ATOM 670 C CA . PHE A 1 86 ? 21.467 2.683 -11.543 1.00 97.25 86 PHE A CA 1
ATOM 671 C C . PHE A 1 86 ? 20.531 1.716 -12.278 1.00 97.25 86 PHE A C 1
ATOM 673 O O . PHE A 1 86 ? 20.890 1.214 -13.339 1.00 97.25 86 PHE A O 1
ATOM 680 N N . LYS A 1 87 ? 19.336 1.439 -11.734 1.00 97.88 87 LYS A N 1
ATOM 681 C CA . LYS A 1 87 ? 18.377 0.512 -12.362 1.00 97.88 87 LYS A CA 1
ATOM 682 C C . LYS A 1 87 ? 17.892 1.032 -13.713 1.00 97.88 87 LYS A C 1
ATOM 684 O O . LYS A 1 87 ? 17.814 0.263 -14.668 1.00 97.88 87 LYS A O 1
ATOM 689 N N . ARG A 1 88 ? 17.586 2.327 -13.786 1.00 98.00 88 ARG A N 1
ATOM 690 C CA . ARG A 1 88 ? 17.143 2.998 -15.011 1.00 98.00 88 ARG A CA 1
ATOM 691 C C . ARG A 1 88 ? 18.243 3.014 -16.070 1.00 98.00 88 ARG A C 1
ATOM 693 O O . ARG A 1 88 ? 18.031 2.527 -17.175 1.00 98.00 88 ARG A O 1
ATOM 700 N N . TYR A 1 89 ? 19.456 3.417 -15.693 1.00 98.06 89 TYR A N 1
ATOM 701 C CA . TYR A 1 89 ? 20.627 3.383 -16.571 1.00 98.06 89 TYR A CA 1
ATOM 702 C C . TYR A 1 89 ? 20.932 1.964 -17.081 1.00 98.06 89 TYR A C 1
ATOM 704 O O . TYR A 1 89 ? 21.097 1.749 -18.281 1.00 98.06 89 TYR A O 1
ATOM 712 N N . GLN A 1 90 ? 20.917 0.962 -16.194 1.00 98.06 90 GLN A N 1
ATOM 713 C CA . GLN A 1 90 ? 21.080 -0.447 -16.564 1.00 98.06 90 GLN A CA 1
ATOM 714 C C . GLN A 1 90 ? 20.021 -0.902 -17.578 1.00 98.06 90 GLN A C 1
ATOM 716 O O . GLN A 1 90 ? 20.347 -1.655 -18.497 1.00 98.06 90 GLN A O 1
ATOM 721 N N . ARG A 1 91 ? 18.764 -0.460 -17.427 1.00 98.12 91 ARG A N 1
ATOM 722 C CA . ARG A 1 91 ? 17.683 -0.783 -18.366 1.00 98.12 91 ARG A CA 1
ATOM 723 C C . ARG A 1 91 ? 17.990 -0.243 -19.763 1.00 98.12 91 ARG A C 1
ATOM 725 O O . ARG A 1 91 ? 17.818 -0.994 -20.719 1.00 98.12 91 ARG A O 1
ATOM 732 N N . ILE A 1 92 ? 18.516 0.982 -19.879 1.00 97.69 92 ILE A N 1
ATOM 733 C CA . ILE A 1 92 ? 18.944 1.551 -21.170 1.00 97.69 92 ILE A CA 1
ATOM 734 C C . ILE A 1 92 ? 20.048 0.696 -21.801 1.00 97.69 92 ILE A C 1
ATOM 736 O O . ILE A 1 92 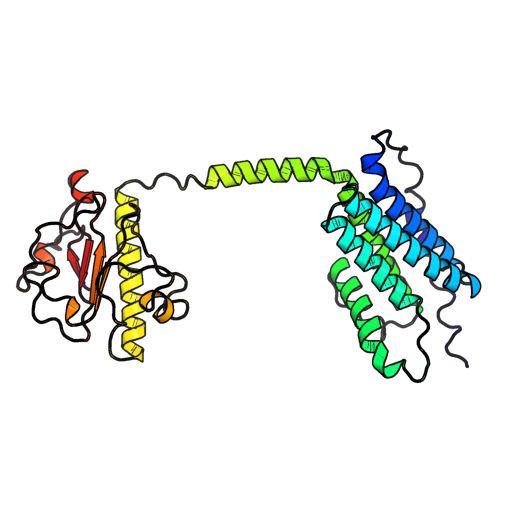? 19.939 0.300 -22.961 1.00 97.69 92 ILE A O 1
ATOM 740 N N . LEU A 1 93 ? 21.090 0.351 -21.034 1.00 97.00 93 LEU A N 1
ATOM 741 C CA . LEU A 1 93 ? 22.186 -0.487 -21.537 1.00 97.00 93 LEU A CA 1
ATOM 742 C C . LEU A 1 93 ? 21.692 -1.866 -21.993 1.00 97.00 93 LEU A C 1
ATOM 744 O O . LEU A 1 93 ? 22.164 -2.394 -22.997 1.00 97.00 93 LEU A O 1
ATOM 748 N N . MET A 1 94 ? 20.731 -2.450 -21.273 1.00 96.94 94 MET A N 1
ATOM 749 C CA . MET A 1 94 ? 20.128 -3.732 -21.627 1.00 96.94 94 MET A CA 1
ATOM 750 C C . MET A 1 94 ? 19.373 -3.655 -22.958 1.00 96.94 94 MET A C 1
ATOM 752 O O . MET A 1 94 ? 19.590 -4.508 -23.817 1.00 96.94 94 MET A O 1
ATOM 756 N N . VAL A 1 95 ? 18.508 -2.656 -23.160 1.00 95.81 95 VAL A N 1
ATOM 757 C CA . VAL A 1 95 ? 17.750 -2.548 -24.420 1.00 95.81 95 VAL A CA 1
ATOM 758 C C . VAL A 1 95 ? 18.652 -2.205 -25.597 1.00 95.81 95 VAL A C 1
ATOM 760 O O . VAL A 1 95 ? 18.491 -2.774 -26.669 1.00 95.81 95 VAL A O 1
ATOM 763 N N . LEU A 1 96 ? 19.683 -1.388 -25.383 1.00 93.94 96 LEU A N 1
ATOM 764 C CA . LEU A 1 96 ? 20.742 -1.171 -26.365 1.00 93.94 96 LEU A CA 1
ATOM 765 C C . LEU A 1 96 ? 21.460 -2.459 -26.749 1.00 93.94 96 LEU A C 1
ATOM 767 O O . LEU A 1 96 ? 21.682 -2.724 -27.928 1.00 93.94 96 LEU A O 1
ATOM 771 N N . LYS A 1 97 ? 21.796 -3.282 -25.752 1.00 93.50 97 LYS A N 1
ATOM 772 C CA . LYS A 1 97 ? 22.413 -4.585 -25.974 1.00 93.50 97 LYS A CA 1
ATOM 773 C C . LYS A 1 97 ? 21.513 -5.482 -26.827 1.00 93.50 97 LYS A C 1
ATOM 775 O O . LYS A 1 97 ? 22.020 -6.173 -27.702 1.00 93.50 97 LYS A O 1
ATOM 780 N N . CYS A 1 98 ? 20.197 -5.432 -26.616 1.00 91.62 98 CYS A N 1
ATOM 781 C CA . CYS A 1 98 ? 19.225 -6.167 -27.430 1.00 91.62 98 CYS A CA 1
ATOM 782 C C . CYS A 1 98 ? 19.220 -5.714 -28.898 1.00 91.62 98 CYS A C 1
ATOM 784 O O . CYS A 1 98 ? 18.989 -6.540 -29.771 1.00 91.62 98 CYS A O 1
ATOM 786 N N . VAL A 1 99 ? 19.491 -4.433 -29.179 1.00 89.31 99 VAL A N 1
ATOM 787 C CA . VAL A 1 99 ? 19.548 -3.909 -30.556 1.00 89.31 99 VAL A CA 1
ATOM 788 C C . VAL A 1 99 ? 20.819 -4.341 -31.290 1.00 89.31 99 VAL A C 1
ATOM 790 O O . VAL A 1 99 ? 20.766 -4.581 -32.493 1.00 89.31 99 VAL A O 1
ATOM 793 N N . ILE A 1 100 ? 21.956 -4.437 -30.593 1.00 88.75 100 ILE A N 1
ATOM 794 C CA . ILE A 1 100 ? 23.255 -4.721 -31.230 1.00 88.75 100 ILE A CA 1
ATOM 795 C C . ILE A 1 100 ? 23.641 -6.204 -31.249 1.00 88.75 100 ILE A C 1
ATOM 797 O O . ILE A 1 100 ? 24.594 -6.563 -31.936 1.00 88.75 100 ILE A O 1
ATOM 801 N N . ILE A 1 101 ? 22.972 -7.059 -30.467 1.00 85.88 101 ILE A N 1
ATOM 802 C CA . ILE A 1 101 ? 23.263 -8.495 -30.467 1.00 85.88 101 ILE A CA 1
ATOM 803 C C . ILE A 1 101 ? 22.899 -9.084 -31.830 1.00 85.88 101 ILE A C 1
ATOM 805 O O . ILE A 1 101 ? 21.758 -8.997 -32.284 1.00 85.88 101 ILE A O 1
ATOM 809 N N . GLU A 1 102 ? 23.872 -9.744 -32.454 1.00 81.75 102 GLU A N 1
ATOM 810 C CA . GLU A 1 102 ? 23.609 -10.591 -33.605 1.00 81.75 102 GLU A CA 1
ATOM 811 C C . GLU A 1 102 ? 22.922 -11.876 -33.144 1.00 81.75 102 GLU A C 1
ATOM 813 O O . GLU A 1 102 ? 23.448 -12.621 -32.316 1.00 81.75 102 GLU A O 1
ATOM 818 N N . VAL A 1 103 ? 21.735 -12.133 -33.688 1.00 78.81 103 VAL A N 1
ATOM 819 C CA . VAL A 1 103 ? 21.002 -13.376 -33.452 1.00 78.81 103 VAL A CA 1
ATOM 820 C C . VAL A 1 103 ? 21.171 -14.260 -34.686 1.00 78.81 103 VAL A C 1
ATOM 822 O O . VAL A 1 103 ? 20.810 -13.811 -35.783 1.00 78.81 103 VAL A O 1
ATOM 825 N N . PRO A 1 104 ? 21.704 -15.490 -34.545 1.00 82.50 104 PRO A N 1
ATOM 826 C CA . PRO A 1 104 ? 21.738 -16.459 -35.635 1.00 82.50 104 PRO A CA 1
ATOM 827 C C . PRO A 1 104 ? 20.344 -16.638 -36.248 1.00 82.50 104 PRO A C 1
ATOM 829 O O . PRO A 1 104 ? 19.326 -16.557 -35.556 1.00 82.50 104 PRO A O 1
ATOM 832 N N . ALA A 1 105 ? 20.273 -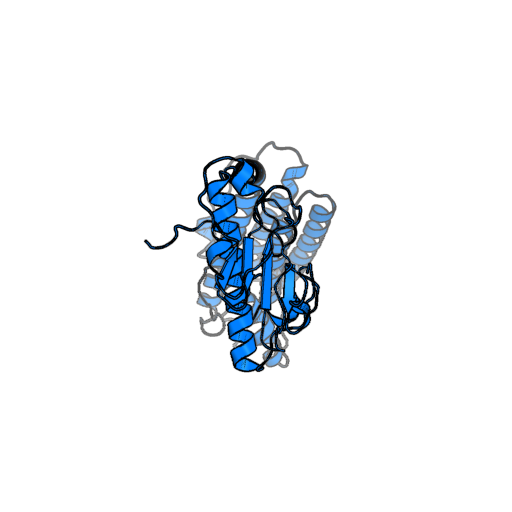16.843 -37.564 1.00 81.50 105 ALA A N 1
ATOM 833 C CA . ALA A 1 105 ? 18.993 -16.869 -38.276 1.00 81.50 105 ALA A CA 1
ATOM 834 C C . ALA A 1 105 ? 18.090 -18.023 -37.801 1.00 81.50 105 ALA A C 1
ATOM 836 O O . ALA A 1 105 ? 16.868 -17.880 -37.763 1.00 81.50 105 ALA A O 1
ATOM 837 N N . GLU A 1 106 ? 18.713 -19.131 -37.419 1.00 83.88 106 GLU A N 1
ATOM 838 C CA . GLU A 1 106 ? 18.134 -20.338 -36.841 1.00 83.88 106 GLU A CA 1
ATOM 839 C C . GLU A 1 106 ? 17.495 -20.102 -35.461 1.00 83.88 106 GLU A C 1
ATOM 841 O O . GLU A 1 106 ? 16.435 -20.660 -35.181 1.00 83.88 106 GLU A O 1
ATOM 846 N N . ASP A 1 107 ? 18.054 -19.197 -34.654 1.00 83.06 107 ASP A N 1
ATOM 847 C CA . ASP A 1 107 ? 17.592 -18.909 -33.287 1.00 83.06 107 ASP A CA 1
ATOM 848 C C . ASP A 1 107 ? 16.677 -17.679 -33.210 1.00 83.06 107 ASP A C 1
ATOM 850 O O . ASP A 1 107 ? 16.024 -17.421 -32.191 1.00 83.06 107 ASP A O 1
ATOM 854 N N . ALA A 1 108 ? 16.588 -16.912 -34.302 1.00 79.50 108 ALA A N 1
ATOM 855 C CA . ALA A 1 108 ? 15.839 -15.664 -34.357 1.00 79.50 108 ALA A CA 1
ATOM 856 C C . ALA A 1 108 ? 14.373 -15.842 -33.944 1.00 79.50 108 ALA A C 1
ATOM 858 O O . ALA A 1 108 ? 13.834 -14.987 -33.249 1.00 79.50 108 ALA A O 1
ATOM 859 N N . GLY A 1 109 ? 13.729 -16.953 -34.321 1.00 85.06 109 GLY A N 1
ATOM 860 C CA . GLY A 1 109 ? 12.334 -17.237 -33.964 1.00 85.06 109 GLY A CA 1
ATOM 861 C C . GLY A 1 109 ? 12.092 -17.332 -32.454 1.00 85.06 109 GLY A C 1
ATOM 862 O O . GLY A 1 109 ? 11.102 -16.799 -31.960 1.00 85.06 109 GLY A O 1
ATOM 863 N N . ILE A 1 110 ? 13.018 -17.962 -31.726 1.00 87.50 110 ILE A N 1
ATOM 864 C CA . ILE A 1 110 ? 12.905 -18.215 -30.282 1.00 87.50 110 ILE A CA 1
ATOM 865 C C . ILE A 1 110 ? 13.248 -16.955 -29.487 1.00 87.50 110 ILE A C 1
ATOM 867 O O . ILE A 1 110 ? 12.604 -16.646 -28.487 1.00 87.50 110 ILE A O 1
ATOM 871 N N . MET A 1 111 ? 14.249 -16.205 -29.945 1.00 87.81 111 MET A N 1
ATOM 872 C CA . MET A 1 111 ? 14.760 -15.048 -29.214 1.00 87.81 111 MET A CA 1
ATOM 873 C C . MET A 1 111 ? 13.994 -13.751 -29.499 1.00 87.81 111 MET A C 1
ATOM 875 O O . MET A 1 111 ? 14.035 -12.813 -28.700 1.00 87.81 111 MET A O 1
ATOM 879 N N . LYS A 1 112 ? 13.258 -13.694 -30.613 1.00 86.06 112 LYS A N 1
ATOM 880 C CA . LYS A 1 112 ? 12.427 -12.553 -31.020 1.00 86.06 112 LYS A CA 1
ATOM 881 C C . LYS A 1 112 ? 11.528 -12.017 -29.897 1.00 86.06 112 LYS A C 1
ATOM 883 O O . LYS A 1 112 ? 11.649 -10.829 -29.599 1.00 86.06 112 LYS A O 1
ATOM 888 N N . PRO A 1 113 ? 10.686 -12.832 -29.226 1.00 90.12 113 PRO A N 1
ATOM 889 C CA . PRO A 1 113 ? 9.809 -12.333 -28.167 1.00 90.12 113 PRO A CA 1
ATOM 890 C C . PRO A 1 113 ? 10.568 -11.744 -26.976 1.00 90.12 113 PRO A C 1
ATOM 892 O O . PRO A 1 113 ? 10.083 -10.807 -26.351 1.00 90.12 113 PRO A O 1
ATOM 895 N N . LEU A 1 114 ? 11.768 -12.253 -26.675 1.00 90.44 114 LEU A N 1
ATOM 896 C CA . LEU A 1 114 ? 12.600 -11.731 -25.590 1.00 90.44 114 LEU A CA 1
ATOM 897 C C . LEU A 1 114 ? 13.160 -10.348 -25.932 1.00 90.44 114 LEU A C 1
ATOM 899 O O . LEU A 1 114 ? 12.995 -9.415 -25.147 1.00 90.44 114 LEU A O 1
ATOM 903 N N . TYR A 1 115 ? 13.781 -10.194 -27.105 1.00 90.06 115 TYR A N 1
ATOM 904 C CA . TYR A 1 115 ? 14.376 -8.917 -27.507 1.00 90.06 115 TYR A CA 1
ATOM 905 C C . TYR A 1 115 ? 13.316 -7.860 -27.808 1.00 90.06 115 TYR A C 1
ATOM 907 O O . TYR A 1 115 ? 13.347 -6.772 -27.233 1.00 90.06 115 TYR A O 1
ATOM 915 N N . PHE A 1 116 ? 12.344 -8.183 -28.663 1.00 91.25 116 PHE A N 1
ATOM 916 C CA . PHE A 1 116 ? 11.285 -7.245 -29.026 1.00 91.25 116 PHE A CA 1
ATOM 917 C C . PHE A 1 116 ? 10.359 -6.956 -27.849 1.00 91.25 116 PHE A C 1
ATOM 919 O O . PHE A 1 116 ? 9.977 -5.807 -27.663 1.00 91.25 116 PHE A O 1
ATOM 926 N N . GLY A 1 117 ? 10.069 -7.945 -26.998 1.00 93.62 117 GLY A N 1
ATOM 927 C CA . GLY A 1 117 ? 9.310 -7.729 -25.767 1.00 93.62 117 GLY A CA 1
ATOM 928 C C . GLY A 1 117 ? 10.016 -6.769 -24.810 1.00 93.62 117 GLY A C 1
ATOM 929 O O . GLY A 1 117 ? 9.380 -5.857 -24.289 1.00 93.62 117 GLY A O 1
ATOM 930 N N . ALA A 1 118 ? 11.333 -6.912 -24.621 1.00 95.38 118 ALA A N 1
ATOM 931 C CA . ALA A 1 118 ? 12.108 -6.001 -23.779 1.00 95.38 118 ALA A CA 1
ATOM 932 C C . ALA A 1 118 ? 12.144 -4.568 -24.336 1.00 95.38 118 ALA A C 1
ATOM 934 O O . ALA A 1 118 ? 11.986 -3.618 -23.569 1.00 95.38 118 ALA A O 1
ATOM 935 N N . ILE A 1 119 ? 12.324 -4.401 -25.652 1.00 95.69 119 ILE A N 1
ATOM 936 C CA . ILE A 1 119 ? 12.362 -3.074 -26.283 1.00 95.69 119 ILE A CA 1
ATOM 937 C C . ILE A 1 119 ? 10.968 -2.432 -26.299 1.00 95.69 119 ILE A C 1
ATOM 939 O O . ILE A 1 119 ? 10.842 -1.271 -25.922 1.00 95.69 119 ILE A O 1
ATOM 943 N N . ASN A 1 120 ? 9.920 -3.167 -26.682 1.00 96.06 120 ASN A N 1
ATOM 944 C CA . ASN A 1 120 ? 8.547 -2.655 -26.692 1.00 96.06 120 ASN A CA 1
ATOM 945 C C . ASN A 1 120 ? 8.106 -2.240 -25.289 1.00 96.06 120 ASN A C 1
ATOM 947 O O . ASN A 1 120 ? 7.594 -1.139 -25.127 1.00 96.06 120 ASN A O 1
ATOM 951 N N . LYS A 1 121 ? 8.389 -3.066 -24.272 1.00 97.44 121 LYS A N 1
ATOM 952 C CA . LYS A 1 121 ? 8.102 -2.724 -22.876 1.00 97.44 121 LYS A CA 1
ATOM 953 C C . LYS A 1 121 ? 8.869 -1.487 -22.419 1.00 97.44 121 LYS A C 1
ATOM 955 O O . LYS A 1 121 ? 8.314 -0.650 -21.727 1.00 97.44 121 LYS A O 1
ATOM 960 N N . PHE A 1 122 ? 10.136 -1.351 -22.810 1.00 97.94 122 PHE A N 1
ATOM 961 C CA . PHE A 1 122 ? 10.895 -0.138 -22.519 1.00 97.94 122 PHE A CA 1
ATOM 962 C C . PHE A 1 122 ? 10.272 1.096 -23.174 1.00 97.94 122 PHE A C 1
ATOM 964 O O . PHE A 1 122 ? 10.121 2.104 -22.502 1.00 97.94 122 PHE A O 1
ATOM 971 N N . ILE A 1 123 ? 9.884 1.021 -24.450 1.00 97.25 123 ILE A N 1
ATOM 972 C CA . ILE A 1 123 ? 9.215 2.132 -25.140 1.00 97.25 123 ILE A CA 1
ATOM 973 C C . ILE A 1 123 ? 7.897 2.476 -24.441 1.00 97.25 123 ILE A C 1
ATOM 975 O O . ILE A 1 123 ? 7.649 3.644 -24.185 1.00 97.25 123 ILE A O 1
ATOM 979 N N . GLU A 1 124 ? 7.083 1.481 -24.100 1.00 97.62 124 GLU A N 1
ATOM 980 C CA . GLU A 1 124 ? 5.809 1.676 -23.403 1.00 97.62 124 GLU A CA 1
ATOM 981 C C . GLU A 1 124 ? 6.000 2.313 -22.021 1.00 97.62 124 GLU A C 1
ATOM 983 O O . GLU A 1 124 ? 5.304 3.268 -21.686 1.00 97.62 124 GLU A O 1
ATOM 988 N N . ASP A 1 125 ? 6.989 1.850 -21.249 1.00 97.69 125 ASP A N 1
ATOM 989 C CA . ASP A 1 125 ? 7.308 2.397 -19.927 1.00 97.69 125 ASP A CA 1
ATOM 990 C C . ASP A 1 125 ? 7.727 3.883 -19.984 1.00 97.69 125 ASP A C 1
ATOM 992 O O . ASP A 1 125 ? 7.566 4.586 -18.987 1.00 97.69 125 ASP A O 1
ATOM 996 N N . ILE A 1 126 ? 8.316 4.344 -21.097 1.00 97.50 126 ILE A N 1
ATOM 997 C CA . ILE A 1 126 ? 8.800 5.728 -21.268 1.00 97.50 126 ILE A CA 1
ATOM 998 C C . ILE A 1 126 ? 7.765 6.622 -21.948 1.00 97.50 126 ILE A C 1
ATOM 1000 O O . ILE A 1 126 ? 7.505 7.732 -21.500 1.00 97.50 126 ILE A O 1
ATOM 1004 N N . GLU A 1 127 ? 7.180 6.150 -23.045 1.00 96.44 127 GLU A N 1
ATOM 1005 C CA . GLU A 1 127 ? 6.275 6.938 -23.882 1.00 96.44 127 GLU A CA 1
ATOM 1006 C C . GLU A 1 127 ? 4.819 6.864 -23.402 1.00 96.44 127 GLU A C 1
ATOM 1008 O O . GLU A 1 127 ? 3.992 7.658 -23.841 1.00 96.44 127 GLU A O 1
ATOM 1013 N N . GLY A 1 128 ? 4.481 5.903 -22.536 1.00 96.12 128 GLY A N 1
ATOM 1014 C CA . GLY A 1 128 ? 3.115 5.673 -22.059 1.00 96.12 128 GLY A CA 1
ATOM 1015 C C . GLY A 1 128 ? 2.175 5.064 -23.105 1.00 96.12 128 GLY A C 1
ATOM 1016 O O . GLY A 1 128 ? 0.973 4.960 -22.862 1.00 96.12 128 GLY A O 1
ATOM 1017 N N . GLU A 1 129 ? 2.701 4.658 -24.262 1.00 93.44 129 GLU A N 1
ATOM 1018 C CA . GLU A 1 129 ? 1.935 4.090 -25.370 1.00 93.44 129 GLU A CA 1
ATOM 1019 C C . GLU A 1 129 ? 2.492 2.720 -25.774 1.00 93.44 129 GLU A C 1
ATOM 1021 O O . GLU A 1 129 ? 3.713 2.574 -25.917 1.00 93.44 129 GLU A O 1
ATOM 1026 N N . PRO A 1 130 ? 1.627 1.720 -26.029 1.00 93.50 130 PRO A N 1
ATOM 1027 C CA . PRO A 1 130 ? 2.080 0.426 -26.509 1.00 93.50 130 PRO A CA 1
ATOM 1028 C C . PRO A 1 130 ? 2.763 0.581 -27.871 1.00 93.50 130 PRO A C 1
ATOM 1030 O O . PRO A 1 130 ? 2.274 1.269 -28.769 1.00 93.50 130 PRO A O 1
ATOM 1033 N N . SER A 1 131 ? 3.894 -0.099 -28.037 1.00 92.19 131 SER A N 1
ATOM 1034 C CA . SER A 1 131 ? 4.665 -0.103 -29.277 1.00 92.19 131 SER A CA 1
ATOM 1035 C C . SER A 1 131 ? 4.824 -1.524 -29.795 1.00 92.19 131 SER A C 1
ATOM 1037 O O . SER A 1 131 ? 5.005 -2.466 -29.025 1.00 92.19 131 SER A O 1
ATOM 1039 N N . ASP A 1 132 ? 4.773 -1.673 -31.115 1.00 93.50 132 ASP A N 1
ATOM 1040 C CA . ASP A 1 132 ? 5.086 -2.918 -31.806 1.00 93.50 132 ASP A CA 1
ATOM 1041 C C . ASP A 1 132 ? 6.127 -2.626 -32.887 1.00 93.50 132 ASP A C 1
ATOM 1043 O O . ASP A 1 132 ? 5.818 -2.402 -34.064 1.00 93.50 132 ASP A O 1
ATOM 1047 N N . ILE A 1 133 ? 7.393 -2.582 -32.468 1.00 90.75 133 ILE A N 1
ATOM 1048 C CA . ILE A 1 133 ? 8.493 -2.268 -33.382 1.00 90.75 133 ILE A CA 1
ATOM 1049 C C . ILE A 1 133 ? 8.735 -3.368 -34.424 1.00 90.75 133 ILE A C 1
ATOM 1051 O O . ILE A 1 133 ? 9.392 -3.109 -35.431 1.00 90.75 133 ILE A O 1
ATOM 1055 N N . GLU A 1 134 ? 8.195 -4.577 -34.227 1.00 88.38 134 GLU A N 1
ATOM 1056 C CA . GLU A 1 134 ? 8.264 -5.638 -35.236 1.00 88.38 134 GLU A CA 1
ATOM 1057 C C . GLU A 1 134 ? 7.359 -5.298 -36.430 1.00 88.38 134 GLU A C 1
ATOM 1059 O O . GLU A 1 134 ? 7.751 -5.497 -37.583 1.00 88.38 134 GLU A O 1
ATOM 1064 N N . LYS A 1 135 ? 6.187 -4.702 -36.171 1.00 91.31 135 LYS A N 1
ATOM 1065 C CA . LYS A 1 135 ? 5.253 -4.253 -37.216 1.00 91.31 135 LYS A CA 1
ATOM 1066 C C . LYS A 1 135 ? 5.578 -2.880 -37.802 1.00 91.31 135 LYS A C 1
ATOM 1068 O O . LYS A 1 135 ? 5.266 -2.642 -38.966 1.00 91.31 135 LYS A O 1
ATOM 1073 N N . ALA A 1 136 ? 6.202 -1.984 -37.035 1.00 83.69 136 ALA A N 1
ATOM 1074 C CA . ALA A 1 136 ? 6.428 -0.586 -37.428 1.00 83.69 136 ALA A CA 1
ATOM 1075 C C . ALA A 1 136 ? 7.350 -0.405 -38.659 1.00 83.69 136 ALA A C 1
ATOM 1077 O O . ALA A 1 136 ? 7.384 0.667 -39.262 1.00 83.69 136 ALA A O 1
ATOM 1078 N N . GLY A 1 137 ? 8.087 -1.443 -39.070 1.00 83.12 137 GLY A N 1
ATOM 1079 C CA . GLY A 1 137 ? 9.094 -1.360 -40.128 1.00 83.12 137 GLY A CA 1
ATOM 1080 C C . GLY A 1 137 ? 10.392 -0.706 -39.637 1.00 83.12 137 GLY A C 1
ATOM 1081 O O . GLY A 1 137 ? 10.391 0.105 -38.714 1.00 83.12 137 GLY A O 1
ATOM 1082 N N . GLY A 1 138 ? 11.528 -1.055 -40.253 1.00 83.81 138 GLY A N 1
ATOM 1083 C CA . GLY A 1 138 ? 12.860 -0.766 -39.696 1.00 83.81 138 GLY A CA 1
ATOM 1084 C C . GLY A 1 138 ? 13.104 0.705 -39.339 1.00 83.81 138 GLY A C 1
ATOM 1085 O O . GLY A 1 138 ? 13.544 1.004 -38.235 1.00 83.81 138 GLY A O 1
ATOM 1086 N N . LYS A 1 139 ? 12.758 1.645 -40.227 1.00 85.25 139 LYS A N 1
ATOM 1087 C CA . LYS A 1 139 ? 12.985 3.079 -39.978 1.00 85.25 139 LYS A CA 1
ATOM 1088 C C . LYS A 1 139 ? 12.130 3.626 -38.828 1.00 85.25 139 LYS A C 1
ATOM 1090 O O . LYS A 1 139 ? 12.645 4.384 -38.012 1.00 85.25 139 LYS A O 1
ATOM 1095 N N . ALA A 1 140 ? 10.849 3.260 -38.759 1.00 88.19 140 ALA A N 1
ATOM 1096 C CA . ALA A 1 140 ? 9.959 3.762 -37.713 1.00 88.19 140 ALA A CA 1
ATOM 1097 C C . ALA A 1 140 ? 10.242 3.093 -36.359 1.00 88.19 140 ALA A C 1
ATOM 1099 O O . ALA A 1 140 ? 10.245 3.774 -35.338 1.00 88.19 140 ALA A O 1
ATOM 1100 N N . ALA A 1 141 ? 10.569 1.796 -36.363 1.00 88.62 141 ALA A N 1
ATOM 1101 C CA . ALA A 1 141 ? 11.043 1.058 -35.193 1.00 88.62 141 ALA A CA 1
ATOM 1102 C C . ALA A 1 141 ? 12.266 1.730 -34.554 1.00 88.62 141 ALA A C 1
ATOM 1104 O O . ALA A 1 141 ? 12.270 2.014 -33.357 1.00 88.62 141 ALA A O 1
ATOM 1105 N N . ILE A 1 142 ? 13.276 2.036 -35.376 1.00 87.12 142 ILE A N 1
ATOM 1106 C CA . ILE A 1 142 ? 14.481 2.751 -34.950 1.00 87.12 142 ILE A CA 1
ATOM 1107 C C . ILE A 1 142 ? 14.117 4.122 -34.376 1.00 87.12 142 ILE A C 1
ATOM 1109 O O . ILE A 1 142 ? 14.551 4.449 -33.278 1.00 87.12 142 ILE A O 1
ATOM 1113 N N . ALA A 1 143 ? 13.306 4.911 -35.088 1.00 88.56 143 ALA A N 1
ATOM 1114 C CA . ALA A 1 143 ? 12.941 6.255 -34.650 1.00 88.56 143 ALA A CA 1
ATOM 1115 C C . ALA A 1 143 ? 12.235 6.250 -33.283 1.00 88.56 143 ALA A C 1
ATOM 1117 O O . ALA A 1 143 ? 12.629 7.006 -32.397 1.00 88.56 143 ALA A O 1
ATOM 1118 N N . LYS A 1 144 ? 11.250 5.360 -33.088 1.00 92.88 144 LYS A N 1
ATOM 1119 C CA . LYS A 1 144 ? 10.512 5.240 -31.821 1.00 92.88 144 LYS A CA 1
ATOM 1120 C C . LYS A 1 144 ? 11.420 4.763 -30.683 1.00 92.88 144 LYS A C 1
ATOM 1122 O O . LYS A 1 144 ? 11.346 5.296 -29.582 1.00 92.88 144 LYS A O 1
ATOM 1127 N N . PHE A 1 145 ? 12.319 3.812 -30.948 1.00 93.31 145 PHE A N 1
ATOM 1128 C CA . PHE A 1 145 ? 13.299 3.368 -29.955 1.00 93.31 145 PHE A CA 1
ATOM 1129 C C . PHE A 1 145 ? 14.277 4.483 -29.559 1.00 93.31 145 PHE A C 1
ATOM 1131 O O . PHE A 1 145 ? 14.480 4.730 -28.373 1.00 93.31 145 PHE A O 1
ATOM 1138 N N . THR A 1 146 ? 14.864 5.183 -30.534 1.00 90.88 146 THR A N 1
ATOM 1139 C CA . THR A 1 146 ? 15.787 6.297 -30.274 1.00 90.88 146 THR A CA 1
ATOM 1140 C C . THR A 1 146 ? 15.106 7.418 -29.497 1.00 90.88 146 THR A C 1
ATOM 1142 O O . THR A 1 146 ? 15.712 7.964 -28.580 1.00 90.88 146 THR A O 1
ATOM 1145 N N . GLN A 1 147 ? 13.850 7.734 -29.819 1.00 92.62 147 GLN A N 1
ATOM 1146 C CA . GLN A 1 147 ? 13.053 8.701 -29.069 1.00 92.62 147 GLN A CA 1
ATOM 1147 C C . GLN A 1 147 ? 12.909 8.296 -27.595 1.00 92.62 147 GLN A C 1
ATOM 1149 O O . GLN A 1 147 ? 13.274 9.084 -26.724 1.00 92.62 147 GLN A O 1
ATOM 1154 N N . ALA A 1 148 ? 12.496 7.053 -27.323 1.00 95.81 148 ALA A N 1
ATOM 1155 C CA . ALA A 1 148 ? 12.342 6.552 -25.957 1.00 95.81 148 ALA A CA 1
ATOM 1156 C C . ALA A 1 148 ? 13.660 6.579 -25.167 1.00 95.81 148 ALA A C 1
ATOM 1158 O O . ALA A 1 148 ? 13.690 6.953 -23.996 1.00 95.81 148 ALA A O 1
ATOM 1159 N N . VAL A 1 149 ? 14.787 6.234 -25.799 1.00 95.06 149 VAL A N 1
ATOM 1160 C CA . VAL A 1 149 ? 16.085 6.337 -25.119 1.00 95.06 149 VAL A CA 1
ATOM 1161 C C . VAL A 1 149 ? 16.457 7.795 -24.840 1.00 95.06 149 VAL A C 1
ATOM 1163 O O . VAL A 1 149 ? 16.915 8.100 -23.741 1.00 95.06 149 VAL A O 1
ATOM 1166 N N . SER A 1 150 ? 16.235 8.707 -25.788 1.00 93.94 150 SER A N 1
ATOM 1167 C CA . SER A 1 150 ? 16.487 10.137 -25.582 1.00 93.94 150 SER A CA 1
ATOM 1168 C C . SER A 1 150 ? 15.659 10.708 -24.430 1.00 93.94 150 SER A C 1
ATOM 1170 O O . SER A 1 150 ? 16.204 11.433 -23.599 1.00 93.94 150 SER A O 1
ATOM 1172 N N . HIS A 1 151 ? 14.374 10.359 -24.340 1.00 95.56 151 HIS A N 1
ATOM 1173 C CA . HIS A 1 151 ? 13.519 10.768 -23.226 1.00 95.56 151 HIS A CA 1
ATOM 1174 C C . HIS A 1 151 ? 14.039 10.230 -21.889 1.00 95.56 151 HIS A C 1
ATOM 1176 O O . HIS A 1 151 ? 14.237 11.012 -20.962 1.00 95.56 151 HIS A O 1
ATOM 1182 N N . GLU A 1 152 ? 14.380 8.940 -21.802 1.00 97.38 152 GLU A N 1
ATOM 1183 C CA . GLU A 1 152 ? 14.934 8.358 -20.572 1.00 97.38 152 GLU A CA 1
ATOM 1184 C C . GLU A 1 152 ? 16.268 9.015 -20.163 1.00 97.38 152 GLU A C 1
ATOM 1186 O O . GLU A 1 152 ? 16.515 9.241 -18.978 1.00 97.38 152 GLU A O 1
ATOM 1191 N N . LEU A 1 153 ? 17.131 9.364 -21.124 1.00 95.69 153 LEU A N 1
ATOM 1192 C CA . LEU A 1 153 ? 18.378 10.093 -20.859 1.00 95.69 153 LEU A CA 1
ATOM 1193 C C . LEU A 1 153 ? 18.114 11.492 -20.290 1.00 95.69 153 LEU A C 1
ATOM 1195 O O . LEU A 1 153 ? 18.768 11.894 -19.324 1.00 95.69 153 LEU A O 1
ATOM 1199 N N . ILE A 1 154 ? 17.156 12.223 -20.864 1.00 93.75 154 ILE A N 1
ATOM 1200 C CA . ILE A 1 154 ? 16.742 13.545 -20.377 1.00 93.75 154 ILE A CA 1
ATOM 1201 C C . ILE A 1 154 ? 16.151 13.422 -18.971 1.00 93.75 154 ILE A C 1
ATOM 1203 O O . ILE A 1 154 ? 16.525 14.183 -18.082 1.00 93.75 154 ILE A O 1
ATOM 1207 N N . GLU A 1 155 ? 15.285 12.441 -18.730 1.00 96.06 155 GLU A N 1
ATOM 1208 C CA . GLU A 1 155 ? 14.710 12.209 -17.407 1.00 96.06 155 GLU A CA 1
ATOM 1209 C C . GLU A 1 155 ? 15.770 11.849 -16.363 1.00 96.06 155 GLU A C 1
ATOM 1211 O O . GLU A 1 155 ? 15.702 12.330 -15.232 1.00 96.06 155 GLU A O 1
ATOM 1216 N N . LEU A 1 156 ? 16.776 11.045 -16.722 1.00 96.12 156 LEU A N 1
ATOM 1217 C CA . LEU A 1 156 ? 17.908 10.755 -15.842 1.00 96.12 156 LEU A CA 1
ATOM 1218 C C . LEU A 1 156 ? 18.775 11.986 -15.577 1.00 96.12 156 LEU A C 1
ATOM 1220 O O . LEU A 1 156 ? 19.259 12.152 -14.456 1.00 96.12 156 LEU A O 1
ATOM 1224 N N . ARG A 1 157 ? 18.950 12.868 -16.564 1.00 94.88 157 ARG A N 1
ATOM 1225 C CA . ARG A 1 157 ? 19.637 14.149 -16.368 1.00 94.88 157 ARG A CA 1
ATOM 1226 C C . ARG A 1 157 ? 18.867 15.033 -15.386 1.00 94.88 157 ARG A C 1
ATOM 1228 O O . ARG A 1 157 ? 19.434 15.445 -14.379 1.00 94.88 157 ARG A O 1
ATOM 1235 N N . ILE A 1 158 ? 17.567 15.225 -15.617 1.00 92.81 158 ILE A N 1
ATOM 1236 C CA . ILE A 1 158 ? 16.663 15.970 -14.725 1.00 92.81 158 ILE A CA 1
ATOM 1237 C C . ILE A 1 158 ? 16.671 15.360 -13.319 1.00 92.81 158 ILE A C 1
ATOM 1239 O O . ILE A 1 158 ? 16.647 16.091 -12.329 1.00 92.81 158 ILE A O 1
ATOM 1243 N N . TYR A 1 159 ? 16.712 14.030 -13.211 1.00 94.06 159 TYR A N 1
ATOM 1244 C CA . TYR A 1 159 ? 16.797 13.326 -11.934 1.00 94.06 159 TYR A CA 1
ATOM 1245 C C . TYR A 1 159 ? 18.058 13.709 -11.151 1.00 94.06 159 TYR A C 1
ATOM 1247 O O . TYR A 1 159 ? 17.962 13.996 -9.957 1.00 94.06 159 TYR A O 1
ATOM 1255 N N . LEU A 1 160 ? 19.219 13.742 -11.814 1.00 93.31 160 LEU A N 1
ATOM 1256 C CA . LEU A 1 160 ? 20.476 14.169 -11.198 1.00 93.31 160 LEU A CA 1
ATOM 1257 C C . LEU A 1 160 ? 20.437 15.656 -10.817 1.00 93.31 160 LEU A C 1
ATOM 1259 O O . LEU A 1 160 ? 20.756 15.990 -9.676 1.00 93.31 160 LEU A O 1
ATOM 1263 N N . ASP A 1 161 ? 19.963 16.522 -11.718 1.00 92.25 161 ASP A N 1
ATOM 1264 C CA . ASP A 1 161 ? 19.887 17.972 -11.493 1.00 92.25 161 ASP A CA 1
ATOM 1265 C C . ASP A 1 161 ? 18.965 18.326 -10.304 1.00 92.25 161 ASP A C 1
ATOM 1267 O O . ASP A 1 161 ? 19.180 19.315 -9.603 1.00 92.25 161 ASP A O 1
ATOM 1271 N N . ASN A 1 162 ? 17.936 17.508 -10.039 1.00 92.00 162 ASN A N 1
ATOM 1272 C CA . ASN A 1 162 ? 16.943 17.748 -8.987 1.00 92.00 162 ASN A CA 1
ATOM 1273 C C . ASN A 1 162 ? 17.137 16.906 -7.719 1.00 92.00 162 ASN A C 1
ATOM 1275 O O . ASN A 1 162 ? 16.257 16.927 -6.853 1.00 92.00 162 ASN A O 1
ATOM 1279 N N . LYS A 1 163 ? 18.245 16.170 -7.571 1.00 87.44 163 LYS A N 1
ATOM 1280 C CA . LYS A 1 163 ? 18.447 15.241 -6.445 1.00 87.44 163 LYS A CA 1
ATOM 1281 C C . LYS A 1 163 ? 18.295 15.924 -5.079 1.00 87.44 163 LYS A C 1
ATOM 1283 O O . LYS A 1 163 ? 17.450 15.515 -4.284 1.00 87.44 163 LYS A O 1
ATOM 1288 N N . GLU A 1 164 ? 19.026 17.016 -4.848 1.00 87.38 164 GLU A N 1
ATOM 1289 C CA . GLU A 1 164 ? 18.965 17.797 -3.598 1.00 87.38 164 GLU A CA 1
ATOM 1290 C C . GLU A 1 164 ? 17.552 18.355 -3.341 1.00 87.38 164 GLU A C 1
ATOM 1292 O O . GLU A 1 164 ? 17.010 18.256 -2.237 1.00 87.38 164 GLU A O 1
ATOM 1297 N N . LYS A 1 165 ? 16.913 18.907 -4.383 1.00 90.88 165 LYS A N 1
ATOM 1298 C CA . LYS A 1 165 ? 15.556 19.466 -4.294 1.00 90.88 165 LYS A CA 1
ATOM 1299 C C . LYS A 1 165 ? 14.527 18.391 -3.949 1.00 90.88 165 LYS A C 1
ATOM 1301 O O . LYS A 1 165 ? 13.645 18.629 -3.126 1.00 90.88 165 LYS A O 1
ATOM 1306 N N . ARG A 1 166 ? 14.643 17.205 -4.548 1.00 83.56 166 ARG A N 1
ATOM 1307 C CA . ARG A 1 166 ? 13.781 16.055 -4.269 1.00 83.56 166 ARG A CA 1
ATOM 1308 C C . ARG A 1 166 ? 13.950 15.574 -2.833 1.00 83.56 166 ARG A C 1
ATOM 1310 O O . ARG A 1 166 ? 12.948 15.318 -2.179 1.00 83.56 166 ARG A O 1
ATOM 1317 N N . GLU A 1 167 ? 15.176 15.471 -2.330 1.00 85.31 167 GLU A N 1
ATOM 1318 C CA . GLU A 1 167 ? 15.425 15.084 -0.936 1.00 85.31 167 GLU A CA 1
ATOM 1319 C C . GLU A 1 167 ? 14.831 16.092 0.053 1.00 85.31 167 GLU A C 1
ATOM 1321 O O . GLU A 1 167 ? 14.221 15.693 1.046 1.00 85.31 167 GLU A O 1
ATOM 1326 N N . LYS A 1 168 ? 14.935 17.393 -0.248 1.00 91.00 168 LYS A N 1
ATOM 1327 C CA . LYS A 1 168 ? 14.287 18.446 0.542 1.00 91.00 168 LYS A CA 1
ATOM 1328 C C . LYS A 1 168 ? 12.764 18.302 0.543 1.00 91.00 168 LYS A C 1
ATOM 1330 O O . LYS A 1 168 ? 12.166 18.305 1.612 1.00 91.00 168 LYS A O 1
ATOM 1335 N N . LEU A 1 169 ? 12.154 18.115 -0.629 1.00 86.56 169 LEU A N 1
ATOM 1336 C CA . LEU A 1 169 ? 10.709 17.898 -0.748 1.00 86.56 169 LEU A CA 1
ATOM 1337 C C . LEU A 1 169 ? 10.268 16.625 -0.020 1.00 86.56 169 LEU A C 1
ATOM 1339 O O . LEU A 1 169 ? 9.254 16.636 0.659 1.00 86.56 169 LEU A O 1
ATOM 1343 N N . ILE A 1 170 ? 11.026 15.530 -0.108 1.00 80.69 170 ILE A N 1
ATOM 1344 C CA . ILE A 1 170 ? 10.700 14.301 0.625 1.00 80.69 170 ILE A CA 1
ATOM 1345 C C . ILE A 1 170 ? 10.676 14.567 2.131 1.00 80.69 170 ILE A C 1
ATOM 1347 O O . ILE A 1 170 ? 9.737 14.127 2.784 1.00 80.69 170 ILE A O 1
ATOM 1351 N N . LYS A 1 171 ? 11.657 15.297 2.677 1.00 85.56 171 LYS A N 1
ATOM 1352 C CA . LYS A 1 171 ? 11.670 15.673 4.100 1.00 85.56 171 LYS A CA 1
ATOM 1353 C C . LYS A 1 171 ? 10.478 16.554 4.463 1.00 85.56 171 LYS A C 1
ATOM 1355 O O . LYS A 1 171 ? 9.771 16.234 5.407 1.00 85.56 171 LYS A O 1
ATOM 1360 N N . GLU A 1 172 ? 10.201 17.584 3.667 1.00 88.50 172 GLU A N 1
ATOM 1361 C CA . GLU A 1 172 ? 9.051 18.477 3.859 1.00 88.50 172 GLU A CA 1
ATOM 1362 C C . GLU A 1 172 ? 7.724 17.701 3.865 1.00 88.50 172 GLU A C 1
ATOM 1364 O O . GLU A 1 172 ? 6.912 17.843 4.772 1.00 88.50 172 GLU A O 1
ATOM 1369 N N . TYR A 1 173 ? 7.520 16.798 2.904 1.00 78.88 173 TYR A N 1
ATOM 1370 C CA . TYR A 1 173 ? 6.323 15.960 2.860 1.00 78.88 173 TYR A CA 1
ATOM 1371 C C . TYR A 1 173 ? 6.297 14.920 3.978 1.00 78.88 173 TYR A C 1
ATOM 1373 O O . TYR A 1 173 ? 5.227 14.613 4.487 1.00 78.88 173 TYR A O 1
ATOM 1381 N N . GLN A 1 174 ? 7.440 14.372 4.389 1.00 78.12 174 GLN A N 1
ATOM 1382 C CA . GLN A 1 174 ? 7.514 13.494 5.555 1.00 78.12 174 GLN A CA 1
ATOM 1383 C C . GLN A 1 174 ? 7.156 14.236 6.840 1.00 78.12 174 GLN A C 1
ATOM 1385 O O . GLN A 1 174 ? 6.485 13.649 7.677 1.00 78.12 174 GLN A O 1
ATOM 1390 N N . GLU A 1 175 ? 7.544 15.501 6.986 1.00 83.06 175 GLU A N 1
ATOM 1391 C CA . GLU A 1 175 ? 7.148 16.365 8.099 1.00 83.06 175 GLU A CA 1
ATOM 1392 C C . GLU A 1 175 ? 5.648 16.675 8.044 1.00 83.06 175 GLU A C 1
ATOM 1394 O O . GLU A 1 175 ? 4.957 16.475 9.039 1.00 83.06 175 GLU A O 1
ATOM 1399 N N . LEU A 1 176 ? 5.103 17.040 6.877 1.00 74.50 176 LEU A N 1
ATOM 1400 C CA . LEU A 1 176 ? 3.657 17.228 6.685 1.00 74.50 176 LEU A CA 1
ATOM 1401 C C . LEU A 1 176 ? 2.860 15.950 6.996 1.00 74.50 176 LEU A C 1
ATOM 1403 O O . LEU A 1 176 ? 1.812 15.994 7.640 1.00 74.50 176 LEU A O 1
ATOM 1407 N N . LEU A 1 177 ? 3.367 14.790 6.577 1.00 70.25 177 LEU A N 1
ATOM 1408 C CA . LEU A 1 177 ? 2.758 13.493 6.865 1.00 70.25 177 LEU A CA 1
ATOM 1409 C C . LEU A 1 177 ? 2.985 13.052 8.318 1.00 70.25 177 LEU A C 1
ATOM 1411 O O . LEU A 1 177 ? 2.137 12.360 8.878 1.00 70.25 177 LEU A O 1
ATOM 1415 N N . ALA A 1 178 ? 4.082 13.449 8.960 1.00 66.56 178 ALA A N 1
ATOM 1416 C CA . ALA A 1 178 ? 4.304 13.226 10.384 1.00 66.56 178 ALA A CA 1
ATOM 1417 C C . ALA A 1 178 ? 3.352 14.081 11.228 1.00 66.56 178 ALA A C 1
ATOM 1419 O O . ALA A 1 178 ? 2.792 13.565 12.189 1.00 66.56 178 ALA A O 1
ATOM 1420 N N . ILE A 1 179 ? 3.076 15.321 10.814 1.00 50.72 179 ILE A N 1
ATOM 1421 C CA . ILE A 1 179 ? 2.023 16.170 11.388 1.00 50.72 179 ILE A CA 1
ATOM 1422 C C . ILE A 1 179 ? 0.638 15.525 11.177 1.00 50.72 179 ILE A C 1
ATOM 1424 O O . ILE A 1 179 ? -0.225 15.630 12.038 1.00 50.72 179 ILE A O 1
ATOM 1428 N N . SER A 1 180 ? 0.434 14.749 10.103 1.00 47.31 180 SER A N 1
ATOM 1429 C CA . SER A 1 180 ? -0.809 13.978 9.901 1.00 47.31 180 SER A CA 1
ATOM 1430 C C . SER A 1 180 ? -0.963 12.726 10.786 1.00 47.31 180 SER A C 1
ATOM 1432 O O . SER A 1 180 ? -2.013 12.083 10.742 1.00 47.31 180 SER A O 1
ATOM 1434 N N . LYS A 1 181 ? 0.048 12.356 11.593 1.00 47.88 181 LYS A N 1
ATOM 1435 C CA . LYS A 1 181 ? -0.110 11.309 12.624 1.00 47.88 181 LYS A CA 1
ATOM 1436 C C . LYS A 1 181 ? -0.821 11.804 13.877 1.00 47.88 181 LYS A C 1
ATOM 1438 O O . LYS A 1 181 ? -1.325 10.968 14.624 1.00 47.88 181 LYS A O 1
ATOM 1443 N N . ASP A 1 182 ? -0.941 13.114 14.054 1.00 49.94 182 ASP A N 1
ATOM 1444 C CA . ASP A 1 182 ? -1.964 13.671 14.922 1.00 49.94 182 ASP A CA 1
ATOM 1445 C C . ASP A 1 182 ? -3.280 13.624 14.140 1.00 49.94 182 ASP A C 1
ATOM 1447 O O . ASP A 1 182 ? -3.755 14.617 13.588 1.00 49.94 182 ASP A O 1
ATOM 1451 N N . THR A 1 183 ? -3.892 12.434 14.060 1.00 50.22 183 THR A N 1
ATOM 1452 C CA . THR A 1 183 ? -5.352 12.389 13.915 1.00 50.22 183 THR A CA 1
ATOM 1453 C C . THR A 1 183 ? -5.893 13.365 14.952 1.00 50.22 183 THR A C 1
ATOM 1455 O O . THR A 1 183 ? -5.524 13.186 16.117 1.00 50.22 183 THR A O 1
ATOM 1458 N N . PRO A 1 184 ? -6.680 14.392 14.566 1.00 53.31 184 PRO A N 1
ATOM 1459 C CA . PRO A 1 184 ? -7.197 15.360 15.523 1.00 53.31 184 PRO A CA 1
ATOM 1460 C C . PRO A 1 184 ? -7.764 14.572 16.692 1.00 53.31 184 PRO A C 1
ATOM 1462 O O . PRO A 1 184 ? -8.549 13.650 16.454 1.00 53.31 184 PRO A O 1
ATOM 1465 N N . ASP A 1 185 ? -7.260 14.855 17.897 1.00 65.88 185 ASP A N 1
ATOM 1466 C CA . ASP A 1 185 ? -7.630 14.130 19.105 1.00 65.88 185 ASP A CA 1
ATOM 1467 C C . ASP A 1 185 ? -9.153 14.040 19.138 1.00 65.88 185 ASP A C 1
ATOM 1469 O O . ASP A 1 185 ? -9.848 15.054 19.253 1.00 65.88 185 ASP A O 1
ATOM 1473 N N . LEU A 1 186 ? -9.674 12.838 18.879 1.00 75.12 186 LEU A N 1
ATOM 1474 C CA . LEU A 1 186 ? -11.108 12.639 18.803 1.00 75.12 186 LEU A CA 1
ATOM 1475 C C . LEU A 1 186 ? -11.643 13.007 20.179 1.00 75.12 186 LEU A C 1
ATOM 1477 O O . LEU A 1 186 ? -11.233 12.414 21.181 1.00 75.12 186 LEU A O 1
ATOM 1481 N N . GLY A 1 187 ? -12.572 13.962 20.226 1.00 89.62 187 GLY A N 1
ATOM 1482 C CA . GLY A 1 187 ? -13.284 14.249 21.461 1.00 89.62 187 GLY A CA 1
ATOM 1483 C C . GLY A 1 187 ? -13.934 12.968 21.988 1.00 89.62 187 GLY A C 1
ATOM 1484 O O . GLY A 1 187 ? -14.284 12.069 21.221 1.00 89.62 187 GLY A O 1
ATOM 1485 N N . GLU A 1 188 ? -14.131 12.876 23.299 1.00 93.31 188 GLU A N 1
ATOM 1486 C CA . GLU A 1 188 ? -14.615 11.654 23.965 1.00 93.31 188 GLU A CA 1
ATOM 1487 C C . GLU A 1 188 ? -15.918 11.106 23.360 1.00 93.31 188 GLU A C 1
ATOM 1489 O O . GLU A 1 188 ? -16.106 9.898 23.192 1.00 93.31 188 GLU A O 1
ATOM 1494 N N . LYS A 1 189 ? -16.793 12.015 22.923 1.00 92.81 189 LYS A N 1
ATOM 1495 C CA . LYS A 1 189 ? -18.022 11.692 22.195 1.00 92.81 189 LYS A CA 1
ATOM 1496 C C . LYS A 1 189 ? -17.758 10.989 20.861 1.00 92.81 189 LYS A C 1
ATOM 1498 O O . LYS A 1 189 ? -18.457 10.029 20.533 1.00 92.81 189 LYS A O 1
ATOM 1503 N N . ASP A 1 190 ? -16.781 11.458 20.094 1.00 93.25 190 ASP A N 1
ATOM 1504 C CA . ASP A 1 190 ? -16.437 10.887 18.792 1.00 93.25 190 ASP A CA 1
ATOM 1505 C C . ASP A 1 190 ? -15.722 9.548 18.960 1.00 93.25 190 ASP A C 1
ATOM 1507 O O . ASP A 1 190 ? -16.045 8.599 18.241 1.00 93.25 190 ASP A O 1
ATOM 1511 N N . ARG A 1 191 ? -14.840 9.430 19.966 1.00 95.06 191 ARG A N 1
ATOM 1512 C CA . ARG A 1 191 ? -14.240 8.148 20.365 1.00 95.06 191 ARG A CA 1
ATOM 1513 C C . ARG A 1 191 ? -15.325 7.126 20.679 1.00 95.06 191 ARG A C 1
ATOM 1515 O O . ARG A 1 191 ? -15.337 6.051 20.084 1.00 95.06 191 ARG A O 1
ATOM 1522 N N . GLN A 1 192 ? -16.294 7.480 21.521 1.00 96.25 192 GLN A N 1
ATOM 1523 C CA . GLN A 1 192 ? -17.404 6.592 21.860 1.00 96.25 192 GLN A CA 1
ATOM 1524 C C . GLN A 1 192 ? -18.248 6.213 20.638 1.00 96.25 192 GLN A C 1
ATOM 1526 O O . GLN A 1 192 ? -18.522 5.031 20.426 1.00 96.25 192 GLN A O 1
ATOM 1531 N N . LEU A 1 193 ? -18.633 7.185 19.806 1.00 95.62 193 LEU A N 1
ATOM 1532 C CA . LEU A 1 193 ? -19.431 6.932 18.604 1.00 95.62 193 LEU A CA 1
ATOM 1533 C C . LEU A 1 193 ? -18.703 6.011 17.618 1.00 95.62 193 LEU A C 1
ATOM 1535 O O . LEU A 1 193 ? -19.314 5.114 17.037 1.00 95.62 193 LEU A O 1
ATOM 1539 N N . MET A 1 194 ? -17.406 6.219 17.412 1.00 95.56 194 MET A N 1
ATOM 1540 C CA . MET A 1 194 ? -16.605 5.371 16.538 1.00 95.56 194 MET A CA 1
ATOM 1541 C C . MET A 1 194 ? -16.398 3.970 17.124 1.00 95.56 194 MET A C 1
ATOM 1543 O O . MET A 1 194 ? -16.500 3.005 16.373 1.00 95.56 194 MET A O 1
ATOM 1547 N N . SER A 1 195 ? -16.205 3.826 18.438 1.00 97.75 195 SER A N 1
ATOM 1548 C CA . SER A 1 195 ? -16.176 2.514 19.103 1.00 97.75 195 SER A CA 1
ATOM 1549 C C . SER A 1 195 ? -17.501 1.765 18.920 1.00 97.75 195 SER A C 1
ATOM 1551 O O . SER A 1 195 ? -17.509 0.572 18.625 1.00 97.75 195 SER A O 1
ATOM 1553 N N . MET A 1 196 ? -18.639 2.464 19.005 1.00 98.00 196 MET A N 1
ATOM 1554 C CA . MET A 1 196 ? -19.949 1.873 18.709 1.00 98.00 196 MET A CA 1
ATOM 1555 C C . MET A 1 196 ? -20.071 1.423 17.245 1.00 98.00 196 MET A C 1
ATOM 1557 O O . MET A 1 196 ? -20.626 0.357 16.979 1.00 98.00 196 MET A O 1
ATOM 1561 N N . LYS A 1 197 ? -19.546 2.208 16.292 1.00 97.88 197 LYS A N 1
ATOM 1562 C CA . LYS A 1 197 ? -19.502 1.826 14.869 1.00 97.88 197 LYS A CA 1
ATOM 1563 C C . LYS A 1 197 ? -18.624 0.597 14.636 1.00 97.88 197 LYS A C 1
ATOM 1565 O O . LYS A 1 197 ? -19.036 -0.287 13.890 1.00 97.88 197 LYS A O 1
ATOM 1570 N N . ASP A 1 198 ? -17.462 0.515 15.281 1.00 98.25 198 ASP A N 1
ATOM 1571 C CA . ASP A 1 198 ? -16.572 -0.646 15.183 1.00 98.25 198 ASP A CA 1
ATOM 1572 C C . ASP A 1 198 ? -17.281 -1.913 15.693 1.00 98.25 198 ASP A C 1
ATOM 1574 O O . ASP A 1 198 ? -17.317 -2.918 14.985 1.00 98.25 198 ASP A O 1
ATOM 1578 N N . ILE A 1 199 ? -17.941 -1.845 16.858 1.00 98.69 199 ILE A N 1
ATOM 1579 C CA . ILE A 1 199 ? -18.748 -2.949 17.413 1.00 98.69 199 ILE A CA 1
ATOM 1580 C C . ILE A 1 199 ? -19.863 -3.373 16.447 1.00 98.69 199 ILE A C 1
ATOM 1582 O O . ILE A 1 199 ? -20.033 -4.563 16.186 1.00 98.69 199 ILE A O 1
ATOM 1586 N N . ALA A 1 200 ? -20.609 -2.417 15.885 1.00 98.44 200 ALA A N 1
ATOM 1587 C CA . ALA A 1 200 ? -21.669 -2.714 14.922 1.00 98.44 200 ALA A CA 1
ATOM 1588 C C . ALA A 1 200 ? -21.123 -3.352 13.632 1.00 98.44 200 ALA A C 1
ATOM 1590 O O . ALA A 1 200 ? -21.750 -4.253 13.079 1.00 98.44 200 ALA A O 1
ATOM 1591 N N . THR A 1 201 ? -19.939 -2.928 13.182 1.00 98.38 201 THR A N 1
ATOM 1592 C CA . THR A 1 201 ? -19.263 -3.491 12.002 1.00 98.38 201 THR A CA 1
ATOM 1593 C C . THR A 1 201 ? -18.812 -4.930 12.262 1.00 98.38 201 THR A C 1
ATOM 1595 O O . THR A 1 201 ? -19.004 -5.792 11.410 1.00 98.38 201 THR A O 1
ATOM 1598 N N . ILE A 1 202 ? -18.280 -5.219 13.456 1.00 98.56 202 ILE A N 1
ATOM 1599 C CA . ILE A 1 202 ? -17.941 -6.588 13.874 1.00 98.56 202 ILE A CA 1
ATOM 1600 C C . ILE A 1 202 ? -19.201 -7.460 13.898 1.00 98.56 202 ILE A C 1
ATOM 1602 O O . ILE A 1 202 ? -19.187 -8.567 13.368 1.00 98.56 202 ILE A O 1
ATOM 1606 N N . ASN A 1 203 ? -20.305 -6.961 14.464 1.00 98.62 203 ASN A N 1
ATOM 1607 C CA . ASN A 1 203 ? -21.568 -7.696 14.497 1.00 98.62 203 ASN A CA 1
ATOM 1608 C C . ASN A 1 203 ? -22.090 -8.018 13.094 1.00 98.62 203 ASN A C 1
ATOM 1610 O O . ASN A 1 203 ? -22.567 -9.129 12.869 1.00 98.62 203 ASN A O 1
ATOM 1614 N N . LEU A 1 204 ? -22.011 -7.059 12.167 1.00 98.50 204 LEU A N 1
ATOM 1615 C CA . LEU A 1 204 ? -22.414 -7.263 10.777 1.00 98.50 204 LEU A CA 1
ATOM 1616 C C . LEU A 1 204 ? -21.576 -8.370 10.124 1.00 98.50 204 LEU A C 1
ATOM 1618 O O . LEU A 1 204 ? -22.148 -9.338 9.643 1.00 98.50 204 LEU A O 1
ATOM 1622 N N . ALA A 1 205 ? -20.246 -8.303 10.234 1.00 98.62 205 ALA A N 1
ATOM 1623 C CA . ALA A 1 205 ? -19.353 -9.322 9.677 1.00 98.62 205 ALA A CA 1
ATOM 1624 C C . ALA A 1 205 ? -19.619 -10.728 10.251 1.00 98.62 205 ALA A C 1
ATOM 1626 O O . ALA A 1 205 ? -19.609 -11.717 9.522 1.00 98.62 205 ALA A O 1
ATOM 1627 N N . ILE A 1 206 ? -19.895 -10.829 11.557 1.00 98.62 206 ILE A N 1
ATOM 1628 C CA . ILE A 1 206 ? -20.301 -12.095 12.183 1.00 98.62 206 ILE A CA 1
ATOM 1629 C C . ILE A 1 206 ? -21.662 -12.562 11.653 1.00 98.62 206 ILE A C 1
ATOM 1631 O O . ILE A 1 206 ? -21.843 -13.754 11.432 1.00 98.62 206 ILE A O 1
ATOM 1635 N N . SER A 1 207 ? -22.625 -11.657 11.476 1.00 98.31 207 SER A N 1
ATOM 1636 C CA . SER A 1 207 ? -23.971 -12.000 10.991 1.00 98.31 207 SER A CA 1
ATOM 1637 C C . SER A 1 207 ? -23.932 -12.515 9.551 1.00 98.31 207 SER A C 1
ATOM 1639 O O . SER A 1 207 ? -24.606 -13.495 9.232 1.00 98.31 207 SER A O 1
ATOM 1641 N N . ASP A 1 208 ? -23.094 -11.907 8.712 1.00 98.38 208 ASP A N 1
ATOM 1642 C CA . ASP A 1 208 ? -22.845 -12.363 7.346 1.00 98.38 208 ASP A CA 1
ATOM 1643 C C . ASP A 1 208 ? -22.211 -13.764 7.363 1.00 98.38 208 ASP A C 1
ATOM 1645 O O . ASP A 1 208 ? -22.729 -14.682 6.733 1.00 98.38 208 ASP A O 1
ATOM 1649 N N . TYR A 1 209 ? -21.193 -13.991 8.203 1.00 98.44 209 TYR A N 1
ATOM 1650 C CA . TYR A 1 209 ? -20.614 -15.326 8.399 1.00 98.44 209 TYR A CA 1
ATOM 1651 C C . TYR A 1 209 ? -21.650 -16.363 8.876 1.00 98.44 209 TYR A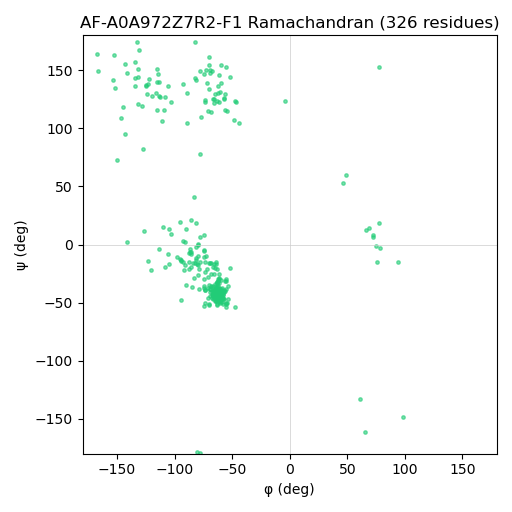 C 1
ATOM 1653 O O . TYR A 1 209 ? -21.690 -17.492 8.392 1.00 98.44 209 TYR A O 1
ATOM 1661 N N . VAL A 1 210 ? -22.514 -16.003 9.832 1.00 98.12 210 VAL A N 1
ATOM 1662 C CA . VAL A 1 210 ? -23.579 -16.888 10.341 1.00 98.12 210 VAL A CA 1
ATOM 1663 C C . VAL A 1 210 ? -24.589 -17.233 9.250 1.00 98.12 210 VAL A C 1
ATOM 1665 O O . VAL A 1 210 ? -25.133 -18.335 9.264 1.00 98.12 210 VAL A O 1
ATOM 1668 N N . THR A 1 211 ? -24.840 -16.325 8.308 1.00 98.00 211 THR A N 1
ATOM 1669 C CA . THR A 1 211 ? -25.735 -16.588 7.174 1.00 98.00 211 THR A CA 1
ATOM 1670 C C . THR A 1 211 ? -25.199 -17.728 6.307 1.00 98.00 211 THR A C 1
ATOM 1672 O O . THR A 1 211 ? -25.976 -18.588 5.894 1.00 98.00 211 THR A O 1
ATOM 1675 N N . ASP A 1 212 ? -23.878 -17.800 6.131 1.00 98.31 212 ASP A N 1
ATOM 1676 C CA . ASP A 1 212 ? -23.226 -18.823 5.309 1.00 98.31 212 ASP A CA 1
ATOM 1677 C C . ASP A 1 212 ? -22.971 -20.140 6.066 1.00 98.31 212 ASP A C 1
ATOM 1679 O O . ASP A 1 212 ? -23.115 -21.225 5.499 1.00 98.31 212 ASP A O 1
ATOM 1683 N N . PHE A 1 213 ? -22.621 -20.075 7.356 1.00 97.94 213 PHE A N 1
ATOM 1684 C CA . PHE A 1 213 ? -22.166 -21.244 8.131 1.00 97.94 213 PHE A CA 1
ATOM 1685 C C . PHE A 1 213 ? -23.101 -21.678 9.268 1.00 97.94 213 PHE A C 1
ATOM 1687 O O . PHE A 1 213 ? -22.846 -22.679 9.939 1.00 97.94 213 PHE A O 1
ATOM 1694 N N . GLY A 1 214 ? -24.179 -20.939 9.524 1.00 97.62 214 GLY A N 1
ATOM 1695 C CA . GLY A 1 214 ? -25.203 -21.251 10.526 1.00 97.62 214 GLY A CA 1
ATOM 1696 C C . GLY A 1 214 ? -24.821 -20.983 11.988 1.00 97.62 214 GLY A C 1
ATOM 1697 O O . GLY A 1 214 ? -25.718 -20.929 12.834 1.00 97.62 214 GLY A O 1
ATOM 1698 N N . VAL A 1 215 ? -23.532 -20.790 12.294 1.00 97.88 215 VAL A N 1
ATOM 1699 C CA . VAL A 1 215 ? -22.995 -20.491 13.635 1.00 97.88 215 VAL A CA 1
ATOM 1700 C C . VAL A 1 215 ? -21.855 -19.462 13.558 1.00 97.88 215 VAL A C 1
ATOM 1702 O O . VAL A 1 215 ? -21.131 -19.443 12.565 1.00 97.88 215 VAL A O 1
ATOM 1705 N N . PRO A 1 216 ? -21.669 -18.596 14.572 1.00 98.25 216 PRO A N 1
ATOM 1706 C CA . PRO A 1 216 ? -20.608 -17.593 14.584 1.00 98.25 216 PRO A CA 1
ATOM 1707 C C . PRO A 1 216 ? -19.222 -18.233 14.759 1.00 98.25 216 PRO A C 1
ATOM 1709 O O . PRO A 1 216 ? -19.107 -19.293 15.386 1.00 98.25 216 PRO A O 1
ATOM 1712 N N . PRO A 1 217 ? -18.139 -17.582 14.291 1.00 98.12 217 PRO A N 1
ATOM 1713 C CA . PRO A 1 217 ? -16.785 -18.063 14.539 1.00 98.12 217 PRO A CA 1
ATOM 1714 C C . PRO A 1 217 ? -16.504 -18.130 16.043 1.00 98.12 217 PRO A C 1
ATOM 1716 O O . PRO A 1 217 ? -16.887 -17.234 16.804 1.00 98.12 217 PRO A O 1
ATOM 1719 N N . LYS A 1 218 ? -15.822 -19.187 16.492 1.00 98.12 218 LYS A N 1
ATOM 1720 C CA . LYS A 1 218 ? -15.521 -19.387 17.913 1.00 98.12 218 LYS A CA 1
ATOM 1721 C C . LYS A 1 218 ? -14.570 -18.298 18.415 1.00 98.12 218 LYS A C 1
ATOM 1723 O O . LYS A 1 218 ? -13.450 -18.189 17.928 1.00 98.12 218 LYS A O 1
ATOM 1728 N N . GLN A 1 219 ? -14.998 -17.550 19.426 1.00 98.38 219 GLN A N 1
ATOM 1729 C CA . GLN A 1 219 ? -14.185 -16.546 20.108 1.00 98.38 219 GLN A CA 1
ATOM 1730 C C . GLN A 1 219 ? -14.681 -16.369 21.546 1.00 98.38 219 GLN A C 1
ATOM 1732 O O . GLN A 1 219 ? -15.885 -16.432 21.801 1.00 98.38 219 GLN A O 1
ATOM 1737 N N . GLU A 1 220 ? -13.753 -16.191 22.487 1.00 98.00 220 GLU A N 1
ATOM 1738 C CA . GLU A 1 220 ? -14.043 -16.002 23.911 1.00 98.00 220 GLU A CA 1
ATOM 1739 C C . GLU A 1 220 ? -13.053 -14.994 24.512 1.00 98.00 220 GLU A C 1
ATOM 1741 O O . GLU A 1 220 ? -11.933 -15.327 24.894 1.00 98.00 220 GLU A O 1
ATOM 1746 N N . GLY A 1 221 ? -13.462 -13.727 24.566 1.00 98.00 221 GLY A N 1
ATOM 1747 C CA . GLY A 1 221 ? -12.652 -12.624 25.077 1.00 98.00 221 GLY A CA 1
ATOM 1748 C C . GLY A 1 221 ? -11.955 -11.821 23.980 1.00 98.00 221 GLY A C 1
ATOM 1749 O O . GLY A 1 221 ? -12.493 -11.635 22.887 1.00 98.00 221 GLY A O 1
ATOM 1750 N N . THR A 1 222 ? -10.779 -11.277 24.297 1.00 97.94 222 THR A N 1
ATOM 1751 C CA . THR A 1 222 ? -9.983 -10.453 23.373 1.00 97.94 222 THR A CA 1
ATOM 1752 C C . THR A 1 222 ? -9.409 -11.285 22.228 1.00 97.94 222 THR A C 1
ATOM 1754 O O . THR A 1 222 ? -9.057 -12.447 22.424 1.00 97.94 222 THR A O 1
ATOM 1757 N N . TYR A 1 223 ? -9.263 -10.675 21.057 1.00 97.62 223 TYR A N 1
ATOM 1758 C CA . TYR A 1 223 ? -8.658 -11.274 19.864 1.00 97.62 223 TYR A CA 1
ATOM 1759 C C . TYR A 1 223 ? -7.612 -10.326 19.263 1.00 97.62 223 TYR A C 1
ATOM 1761 O O . TYR A 1 223 ? -7.525 -9.155 19.635 1.00 97.62 223 TYR A O 1
ATOM 1769 N N . ASP A 1 224 ? -6.809 -10.837 18.332 1.00 96.19 224 ASP A N 1
ATOM 1770 C CA . ASP A 1 224 ? -5.800 -10.073 17.600 1.00 96.19 224 ASP A CA 1
ATOM 1771 C C . ASP A 1 224 ? -5.873 -10.352 16.088 1.00 96.19 224 ASP A C 1
ATOM 1773 O O . ASP A 1 224 ? -6.615 -11.224 15.641 1.00 96.19 224 ASP A O 1
ATOM 1777 N N . ARG A 1 225 ? -5.076 -9.618 15.298 1.00 93.94 225 ARG A N 1
ATOM 1778 C CA . ARG A 1 225 ? -5.026 -9.719 13.822 1.00 93.94 225 ARG A CA 1
ATOM 1779 C C . ARG A 1 225 ? -4.312 -10.969 13.280 1.00 93.94 225 ARG A C 1
ATOM 1781 O O . ARG A 1 225 ? -3.944 -11.022 12.111 1.00 93.94 225 ARG A O 1
ATOM 1788 N N . ARG A 1 226 ? -3.952 -11.919 14.140 1.00 93.75 226 ARG A N 1
ATOM 1789 C CA . ARG A 1 226 ? -3.266 -13.169 13.774 1.00 93.75 226 ARG A CA 1
ATOM 1790 C C . ARG A 1 226 ? -4.048 -14.397 14.230 1.00 93.75 226 ARG A C 1
ATOM 1792 O O . ARG A 1 226 ? -3.731 -15.501 13.785 1.00 93.75 226 ARG A O 1
ATOM 1799 N N . GLY A 1 227 ? -5.031 -14.213 15.107 1.00 95.06 227 GLY A N 1
ATOM 1800 C CA . GLY A 1 227 ? -5.899 -15.260 15.617 1.00 95.06 227 GLY A CA 1
ATOM 1801 C C . GLY A 1 227 ? -6.867 -15.804 14.570 1.00 95.06 227 GLY A C 1
ATOM 1802 O O . GLY A 1 227 ? -7.158 -15.174 13.554 1.00 95.06 227 GLY A O 1
ATOM 1803 N N . GLU A 1 228 ? -7.399 -16.992 14.855 1.00 97.31 228 GLU A N 1
ATOM 1804 C CA . GLU A 1 228 ? -8.342 -17.684 13.969 1.00 97.31 228 GLU A CA 1
ATOM 1805 C C . GLU A 1 228 ? -9.633 -16.885 13.749 1.00 97.31 228 GLU A C 1
ATOM 1807 O O . GLU A 1 228 ? -10.174 -16.902 12.648 1.00 97.31 228 GLU A O 1
ATOM 1812 N N . PHE A 1 229 ? -10.090 -16.122 14.748 1.00 98.06 229 PHE A N 1
ATOM 1813 C CA . PHE A 1 229 ? -11.256 -15.247 14.609 1.00 98.06 229 PHE A CA 1
ATOM 1814 C C . PHE A 1 229 ? -11.064 -14.181 13.515 1.00 98.06 229 PHE A C 1
ATOM 1816 O O . PHE A 1 229 ? -11.936 -14.014 12.663 1.00 98.06 229 PHE A O 1
ATOM 1823 N N . ASP A 1 230 ? -9.903 -13.514 13.485 1.00 97.81 230 ASP A N 1
ATOM 1824 C CA . ASP A 1 230 ? -9.570 -12.519 12.456 1.00 97.81 230 ASP A CA 1
ATOM 1825 C C . ASP A 1 230 ? -9.413 -13.166 11.079 1.00 97.81 230 ASP A C 1
ATOM 1827 O O . ASP A 1 230 ? -10.050 -12.712 10.136 1.00 97.81 230 ASP A O 1
ATOM 1831 N N . LYS A 1 231 ? -8.673 -14.279 10.969 1.00 97.69 231 LYS A N 1
ATOM 1832 C CA . LYS A 1 231 ? -8.512 -15.013 9.697 1.00 97.69 231 LYS A CA 1
ATOM 1833 C C . LYS A 1 231 ? -9.829 -15.524 9.116 1.00 97.69 231 LYS A C 1
ATOM 1835 O O . LYS A 1 231 ? -9.946 -15.677 7.905 1.00 97.69 231 LYS A O 1
ATOM 1840 N N . THR A 1 232 ? -10.791 -15.844 9.979 1.00 98.12 232 THR A N 1
ATOM 1841 C CA . THR A 1 232 ? -12.100 -16.354 9.562 1.00 98.12 232 THR A CA 1
ATOM 1842 C C . THR A 1 232 ? -12.965 -15.242 8.967 1.00 98.12 232 THR A C 1
ATOM 1844 O O . THR A 1 232 ? -13.665 -15.465 7.982 1.00 98.12 232 THR A O 1
ATOM 1847 N N . LEU A 1 233 ? -12.915 -14.038 9.545 1.00 98.12 233 LEU A N 1
ATOM 1848 C CA . LEU A 1 233 ? -13.740 -12.909 9.106 1.00 98.12 233 LEU A CA 1
ATOM 1849 C C . LEU A 1 233 ? -13.060 -12.047 8.032 1.00 98.12 233 LEU A C 1
ATOM 1851 O O . LEU A 1 233 ? -13.727 -11.524 7.142 1.00 98.12 233 LEU A O 1
ATOM 1855 N N . SER A 1 234 ? -11.741 -11.891 8.101 1.00 96.50 234 SER A N 1
ATOM 1856 C CA . SER A 1 234 ? -10.947 -11.023 7.236 1.00 96.50 234 SER A CA 1
ATOM 1857 C C . SER A 1 234 ? -10.155 -11.833 6.204 1.00 96.50 234 SER A C 1
ATOM 1859 O O . SER A 1 234 ? -9.545 -12.840 6.559 1.00 96.50 234 SER A O 1
ATOM 1861 N N . PRO A 1 235 ? -10.105 -11.413 4.925 1.00 97.12 235 PRO A N 1
ATOM 1862 C CA . PRO A 1 235 ? -10.656 -10.170 4.376 1.00 97.12 235 PRO A CA 1
ATOM 1863 C C . PRO A 1 235 ? -12.088 -10.299 3.819 1.00 97.12 235 PRO A C 1
ATOM 1865 O O . PRO A 1 235 ? -12.583 -9.345 3.222 1.00 97.12 235 PRO A O 1
ATOM 1868 N N . PHE A 1 236 ? -12.725 -11.471 3.936 1.00 97.31 236 PHE A N 1
ATOM 1869 C CA . PHE A 1 236 ? -13.941 -11.812 3.184 1.00 97.31 236 PHE A CA 1
ATOM 1870 C C . PHE A 1 236 ? -15.207 -11.098 3.676 1.00 97.31 236 PHE A C 1
ATOM 1872 O O . PHE A 1 236 ? -15.900 -10.482 2.873 1.00 97.31 236 PHE A O 1
ATOM 1879 N N . TYR A 1 237 ? -15.488 -11.146 4.979 1.00 97.88 237 TYR A N 1
ATOM 1880 C CA . TYR A 1 237 ? -16.662 -10.514 5.601 1.00 97.88 237 TYR A CA 1
ATOM 1881 C C . TYR A 1 237 ? -16.357 -9.092 6.082 1.00 97.88 237 TYR A C 1
ATOM 1883 O O . TYR A 1 237 ? -17.244 -8.259 6.242 1.00 97.88 237 TYR A O 1
ATOM 1891 N N . ILE A 1 238 ? -15.076 -8.792 6.308 1.00 97.38 238 ILE A N 1
ATOM 1892 C CA . ILE A 1 238 ? -14.595 -7.460 6.659 1.00 97.38 238 ILE A CA 1
ATOM 1893 C C . ILE A 1 238 ? -13.158 -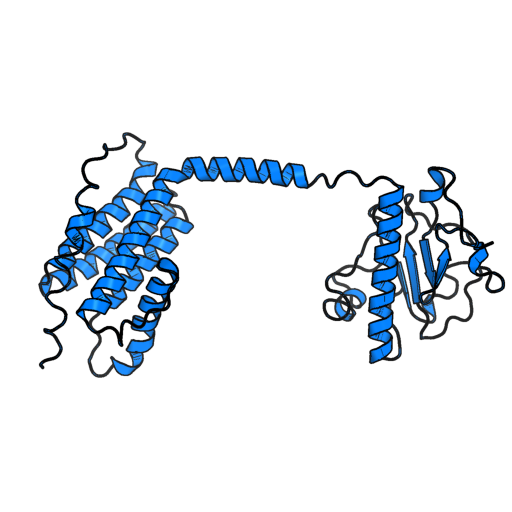7.276 6.178 1.00 97.38 238 ILE A C 1
ATOM 1895 O O . ILE A 1 238 ? -12.307 -8.125 6.403 1.00 97.38 238 ILE A O 1
ATOM 1899 N N . LYS A 1 239 ? -12.852 -6.134 5.550 1.00 96.56 239 LYS A N 1
ATOM 1900 C CA . LYS A 1 239 ? -11.505 -5.875 5.008 1.00 96.56 239 LYS A CA 1
ATOM 1901 C C . LYS A 1 239 ? -10.416 -5.854 6.088 1.00 96.56 239 LYS A C 1
ATOM 1903 O O . LYS A 1 239 ? -9.299 -6.299 5.848 1.00 96.56 239 LYS A O 1
ATOM 1908 N N . VAL A 1 240 ? -10.715 -5.239 7.233 1.00 96.06 240 VAL A N 1
ATOM 1909 C CA . VAL A 1 240 ? -9.827 -5.157 8.400 1.00 96.06 240 VAL A CA 1
ATOM 1910 C C . VAL A 1 240 ? -10.693 -5.218 9.648 1.00 96.06 240 VAL A C 1
ATOM 1912 O O . VAL A 1 240 ? -11.507 -4.321 9.866 1.00 96.06 240 VAL A O 1
ATOM 1915 N N . LEU A 1 241 ? -10.499 -6.240 10.479 1.00 97.44 241 LEU A N 1
ATOM 1916 C CA . LEU A 1 241 ? -11.221 -6.369 11.738 1.00 97.44 241 LEU A CA 1
ATOM 1917 C C . LEU A 1 241 ? -10.679 -5.356 12.772 1.00 97.44 241 LEU A C 1
ATOM 1919 O O . LEU A 1 241 ? -9.469 -5.336 13.046 1.00 97.44 241 LEU A O 1
ATOM 1923 N N . PRO A 1 242 ? -11.529 -4.494 13.363 1.00 97.62 242 PRO A N 1
ATOM 1924 C CA . PRO A 1 242 ? -11.128 -3.662 14.493 1.00 97.62 242 PRO A CA 1
ATOM 1925 C C . PRO A 1 242 ? -10.743 -4.565 15.666 1.00 97.62 242 PRO A C 1
ATOM 1927 O O . PRO A 1 242 ? -11.497 -5.466 16.000 1.00 97.62 242 PRO A O 1
ATOM 1930 N N . VAL A 1 243 ? -9.583 -4.346 16.288 1.00 98.06 243 VAL A N 1
ATOM 1931 C CA . VAL A 1 243 ? -9.107 -5.125 17.459 1.00 98.06 243 VAL A CA 1
ATOM 1932 C C . VAL A 1 243 ? -9.142 -4.323 18.757 1.00 98.06 243 VAL A C 1
ATOM 1934 O O . VAL A 1 243 ? -9.129 -4.883 19.850 1.00 98.06 243 VAL A O 1
ATOM 1937 N N . LYS A 1 244 ? -9.188 -2.998 18.635 1.00 98.06 244 LYS A N 1
ATOM 1938 C CA . LYS A 1 244 ? -9.214 -2.053 19.740 1.00 98.06 244 LYS A CA 1
ATOM 1939 C C . LYS A 1 244 ? -10.311 -1.031 19.507 1.00 98.06 244 LYS A C 1
ATOM 1941 O O . LYS A 1 244 ? -10.627 -0.723 18.357 1.00 98.06 244 LYS A O 1
ATOM 1946 N N . ASP A 1 245 ? -10.857 -0.514 20.593 1.00 97.50 245 ASP A N 1
ATOM 1947 C CA . ASP A 1 245 ? -11.740 0.640 20.565 1.00 97.50 245 ASP A CA 1
ATOM 1948 C C . ASP A 1 245 ? -10.944 1.950 20.413 1.00 97.50 245 ASP A C 1
ATOM 1950 O O . ASP A 1 245 ? -9.715 1.948 20.292 1.00 97.50 245 ASP A O 1
ATOM 1954 N N . LYS A 1 246 ? -11.635 3.095 20.389 1.00 96.50 246 LYS A N 1
ATOM 1955 C CA . LYS A 1 246 ? -10.980 4.403 20.218 1.00 96.50 246 LYS A CA 1
ATOM 1956 C C . LYS A 1 246 ? -10.299 4.944 21.474 1.00 96.50 246 LYS A C 1
ATOM 1958 O O . LYS A 1 246 ? -9.808 6.070 21.440 1.00 96.50 246 LYS A O 1
ATOM 1963 N N . TRP A 1 247 ? -10.227 4.164 22.549 1.00 95.94 247 TRP A N 1
ATOM 1964 C CA . TRP A 1 247 ? -9.381 4.424 23.717 1.00 95.94 247 TRP A CA 1
ATOM 1965 C C . TRP A 1 247 ? -8.218 3.433 23.814 1.00 95.94 247 TRP A C 1
ATOM 1967 O O . TRP A 1 247 ? -7.556 3.358 24.843 1.00 95.94 247 TRP A O 1
ATOM 1977 N N . GLU A 1 248 ? -7.941 2.700 22.730 1.00 96.06 248 GLU A N 1
ATOM 1978 C CA . GLU A 1 248 ? -6.881 1.695 22.630 1.00 96.06 248 GLU A CA 1
ATOM 1979 C C . GLU A 1 248 ? -7.081 0.453 23.516 1.00 96.06 248 GLU A C 1
ATOM 1981 O O . GLU A 1 248 ? -6.171 -0.381 23.624 1.00 96.06 248 GLU A O 1
ATOM 1986 N N . ASN A 1 249 ? -8.277 0.272 24.083 1.00 97.56 249 ASN A N 1
ATOM 1987 C CA . ASN A 1 249 ? -8.634 -0.918 24.842 1.00 97.56 249 ASN A CA 1
ATOM 1988 C C . ASN A 1 249 ? -9.030 -2.051 23.889 1.00 97.56 249 ASN A C 1
ATOM 1990 O O . ASN A 1 249 ? -9.671 -1.834 22.862 1.00 97.56 249 ASN A O 1
ATOM 1994 N N . GLY A 1 250 ? -8.646 -3.287 24.218 1.00 98.06 250 GLY A N 1
ATOM 1995 C CA . GLY A 1 250 ? -8.957 -4.454 23.390 1.00 98.06 250 GLY A CA 1
ATOM 1996 C C . GLY A 1 250 ? -10.459 -4.750 23.349 1.00 98.06 250 GLY A C 1
ATOM 1997 O O . GLY A 1 250 ? -11.076 -4.955 24.398 1.00 98.06 250 GLY A O 1
ATOM 1998 N N . LEU A 1 251 ? -11.024 -4.830 22.141 1.00 98.56 251 LEU A N 1
ATOM 1999 C CA . LEU A 1 251 ? -12.395 -5.294 21.934 1.00 98.56 251 LEU A CA 1
ATOM 2000 C C . LEU A 1 251 ? -12.499 -6.780 22.277 1.00 98.56 251 LEU A C 1
ATOM 2002 O O . LEU A 1 251 ? -11.546 -7.550 22.133 1.00 98.56 251 LEU A O 1
ATOM 2006 N N . ARG A 1 252 ? -13.673 -7.191 22.753 1.00 98.69 252 ARG A N 1
ATOM 2007 C CA . ARG A 1 252 ? -13.933 -8.573 23.167 1.00 98.69 252 ARG A CA 1
ATOM 2008 C C . ARG A 1 252 ? -15.131 -9.117 22.422 1.00 98.69 252 ARG A C 1
ATOM 2010 O O . ARG A 1 252 ? -16.144 -8.431 22.320 1.00 98.69 252 ARG A O 1
ATOM 2017 N N . VAL A 1 253 ? -15.022 -10.358 21.966 1.00 98.75 253 VAL A N 1
ATOM 2018 C CA . VAL A 1 253 ? -16.137 -11.112 21.392 1.00 98.75 253 VAL A CA 1
ATOM 2019 C C . VAL A 1 253 ? -16.307 -12.406 22.171 1.00 98.75 253 VAL A C 1
ATOM 2021 O O . VAL A 1 253 ? -15.334 -13.057 22.546 1.00 98.75 253 VAL A O 1
ATOM 2024 N N . TYR A 1 254 ? -17.551 -12.766 22.437 1.00 98.75 254 TYR A N 1
ATOM 2025 C CA . TYR A 1 254 ? -17.934 -14.066 22.959 1.00 98.75 254 TYR A CA 1
ATOM 2026 C C . TYR A 1 254 ? -18.952 -14.660 21.994 1.00 98.75 254 TYR A C 1
ATOM 2028 O O . TYR A 1 254 ? -19.912 -13.982 21.629 1.00 98.75 254 TYR A O 1
ATOM 2036 N N . SER A 1 255 ? -18.728 -15.899 21.569 1.00 98.38 255 SER A N 1
ATOM 2037 C CA . SER A 1 255 ? -19.584 -16.594 20.607 1.00 98.38 255 SER A CA 1
ATOM 2038 C C . SER A 1 255 ? -20.264 -17.802 21.244 1.00 98.38 255 SER A C 1
ATOM 2040 O O . SER A 1 255 ? -19.667 -18.569 22.006 1.00 98.38 255 SER A O 1
ATOM 2042 N N . GLY A 1 256 ? -21.528 -17.995 20.900 1.00 97.88 256 GLY A N 1
ATOM 2043 C CA . GLY A 1 256 ? -22.364 -19.085 21.360 1.00 97.88 256 GLY A CA 1
ATOM 2044 C C . GLY A 1 256 ? -22.563 -19.092 22.881 1.00 97.88 256 GLY A C 1
ATOM 2045 O O . GLY A 1 256 ? -22.816 -18.073 23.530 1.00 97.88 256 GLY A O 1
ATOM 2046 N N . LYS A 1 257 ? -22.392 -20.270 23.492 1.00 97.94 257 LYS A N 1
ATOM 2047 C CA . LYS A 1 257 ? -22.573 -20.457 24.942 1.00 97.94 257 LYS A CA 1
ATOM 2048 C C . LYS A 1 257 ? -21.572 -19.675 25.800 1.00 97.94 257 LYS A C 1
ATOM 2050 O O . LYS A 1 257 ? -21.858 -19.492 26.984 1.00 97.94 257 LYS A O 1
ATOM 2055 N N . ALA A 1 258 ? -20.459 -19.200 25.232 1.00 98.12 258 ALA A N 1
ATOM 2056 C CA . ALA A 1 258 ? -19.459 -18.395 25.938 1.00 98.12 258 ALA A CA 1
ATOM 2057 C C . ALA A 1 258 ? -19.997 -17.022 26.381 1.00 98.12 258 ALA A C 1
ATOM 2059 O O . ALA A 1 258 ? -19.433 -16.395 27.270 1.00 98.12 258 ALA A O 1
ATOM 2060 N N . CYS A 1 259 ? -21.115 -16.564 25.812 1.00 97.75 259 CYS A N 1
ATOM 2061 C CA . CYS A 1 259 ? -21.801 -15.343 26.236 1.00 97.75 259 CYS A CA 1
ATOM 2062 C C . CYS A 1 259 ? -22.396 -15.449 27.656 1.00 97.75 259 CYS A C 1
ATOM 2064 O O . CYS A 1 259 ? -22.599 -14.436 28.332 1.00 97.75 259 CYS A O 1
ATOM 2066 N N . ASN A 1 260 ? -22.694 -16.668 28.123 1.00 97.94 260 ASN A N 1
ATOM 2067 C CA . ASN A 1 260 ? -23.335 -16.891 29.416 1.00 97.94 260 ASN A CA 1
ATOM 2068 C C . ASN A 1 260 ? -22.430 -16.451 30.571 1.00 97.94 260 ASN A C 1
ATOM 2070 O O . ASN A 1 260 ? -21.279 -16.861 30.671 1.00 97.94 260 ASN A O 1
ATOM 2074 N N . GLY A 1 261 ? -22.973 -15.650 31.489 1.00 96.19 261 GLY A N 1
ATOM 2075 C CA . GLY A 1 261 ? -22.240 -15.199 32.673 1.00 96.19 261 GLY A CA 1
ATOM 2076 C C . GLY A 1 261 ? -21.195 -14.110 32.415 1.00 96.19 261 GLY A C 1
ATOM 2077 O O . GLY A 1 261 ? -20.613 -13.617 33.382 1.00 96.19 261 GLY A O 1
ATOM 2078 N N . VAL A 1 262 ? -20.998 -13.668 31.163 1.00 97.19 262 VAL A N 1
ATOM 2079 C CA . VAL A 1 262 ? -20.107 -12.536 30.868 1.00 97.19 262 VAL A CA 1
ATOM 2080 C C . VAL A 1 262 ? -20.613 -11.279 31.567 1.00 97.19 262 VAL A C 1
ATOM 2082 O O . VAL A 1 262 ? -19.843 -10.653 32.281 1.00 97.19 262 VAL A O 1
ATOM 2085 N N . TYR A 1 263 ? -21.902 -10.951 31.486 1.00 97.25 263 TYR A N 1
ATOM 2086 C CA . TYR A 1 263 ? -22.535 -10.021 32.428 1.00 97.25 263 TYR A CA 1
ATOM 2087 C C . TYR A 1 263 ? -23.571 -10.751 33.269 1.00 97.25 263 TYR A C 1
ATOM 2089 O O . TYR A 1 263 ? -24.241 -11.679 32.806 1.00 97.25 263 TYR A O 1
ATOM 2097 N N . GLY A 1 264 ? -23.725 -10.318 34.523 1.00 94.19 264 GLY A N 1
ATOM 2098 C CA . GLY A 1 264 ? -24.751 -10.870 35.400 1.00 94.19 264 GLY A CA 1
ATOM 2099 C C . GLY A 1 264 ? -26.127 -10.726 34.751 1.00 94.19 264 GLY A C 1
ATOM 2100 O O . GLY A 1 264 ? -26.473 -9.647 34.290 1.00 94.19 264 GLY A O 1
ATOM 2101 N N . GLY A 1 265 ? -26.900 -11.810 34.697 1.00 93.44 265 GLY A N 1
ATOM 2102 C CA . GLY A 1 265 ? -28.227 -11.824 34.070 1.00 93.44 265 GLY A CA 1
ATOM 2103 C C . GLY A 1 265 ? -28.250 -12.264 32.603 1.00 93.44 265 GLY A C 1
ATOM 2104 O O . GLY A 1 265 ? -29.312 -12.664 32.136 1.00 93.44 265 GLY A O 1
ATOM 2105 N N . ILE A 1 266 ? -27.105 -12.305 31.907 1.00 97.00 266 ILE A N 1
ATOM 2106 C CA . ILE A 1 266 ? -27.001 -12.981 30.605 1.00 97.00 266 ILE A CA 1
ATOM 2107 C C . ILE A 1 266 ? -26.930 -14.491 30.853 1.00 97.00 266 ILE A C 1
ATOM 2109 O O . ILE A 1 266 ? -25.948 -15.004 31.401 1.00 97.00 266 ILE A O 1
ATOM 2113 N N . LYS A 1 267 ? -28.003 -15.195 30.491 1.00 96.69 267 LYS A N 1
ATOM 2114 C CA . LYS A 1 267 ? -28.162 -16.648 30.624 1.00 96.69 267 LYS A CA 1
ATOM 2115 C C . LYS A 1 267 ? -28.937 -17.189 29.426 1.00 96.69 267 LYS A C 1
ATOM 2117 O O . LYS A 1 267 ? -29.755 -16.474 28.857 1.00 96.69 267 LYS A O 1
ATOM 2122 N N . GLY A 1 268 ? -28.743 -18.468 29.119 1.00 95.88 268 GLY A N 1
ATOM 2123 C CA . GLY A 1 268 ? -29.478 -19.157 28.061 1.00 95.88 268 GLY A CA 1
ATOM 2124 C C . GLY A 1 268 ? -28.997 -18.838 26.645 1.00 95.88 268 GLY A C 1
ATOM 2125 O O . GLY A 1 268 ? -29.741 -19.100 25.709 1.00 95.88 268 GLY A O 1
ATOM 2126 N N . CYS A 1 269 ? -27.783 -18.300 26.474 1.00 97.50 269 CYS A N 1
ATOM 2127 C CA . CYS A 1 269 ? -27.216 -18.093 25.142 1.00 97.50 269 CYS A CA 1
ATOM 2128 C C . CYS A 1 269 ? -27.086 -19.432 24.404 1.00 97.50 269 CYS A C 1
ATOM 2130 O O . CYS A 1 269 ? -26.572 -20.415 24.954 1.00 97.50 269 CYS A O 1
ATOM 2132 N N . THR A 1 270 ? -27.573 -19.442 23.170 1.00 97.75 270 THR A N 1
ATOM 2133 C CA . THR A 1 270 ? -27.524 -20.539 22.204 1.00 97.75 270 THR A CA 1
ATOM 2134 C C . THR A 1 270 ? -26.162 -20.588 21.513 1.00 97.75 270 THR A C 1
ATOM 2136 O O . THR A 1 270 ? -25.265 -19.818 21.836 1.00 97.75 270 THR A O 1
ATOM 2139 N N . ASP A 1 271 ? -25.970 -21.514 20.579 1.00 97.25 271 ASP A N 1
ATOM 2140 C CA . ASP A 1 271 ? -24.784 -21.575 19.720 1.00 97.25 271 ASP A CA 1
ATOM 2141 C C . ASP A 1 271 ? -24.711 -20.434 18.694 1.00 97.25 271 ASP A C 1
ATOM 2143 O O . ASP A 1 271 ? -23.628 -20.173 18.185 1.00 97.25 271 ASP A O 1
ATOM 2147 N N . LYS A 1 272 ? -25.819 -19.726 18.444 1.00 96.62 272 LYS A N 1
ATOM 2148 C CA . LYS A 1 272 ? -25.911 -18.629 17.467 1.00 96.62 272 LYS A CA 1
ATOM 2149 C C . LYS A 1 272 ? -25.700 -17.237 18.052 1.00 96.62 272 LYS A C 1
ATOM 2151 O O . LYS A 1 272 ? -25.534 -16.283 17.299 1.00 96.62 272 LYS A O 1
ATOM 2156 N N . ASP A 1 273 ? -25.732 -17.111 19.374 1.00 98.12 273 ASP A N 1
ATOM 2157 C CA . ASP A 1 273 ? -25.630 -15.812 20.031 1.00 98.12 273 ASP A CA 1
ATOM 2158 C C . ASP A 1 273 ? -24.208 -15.263 20.005 1.00 98.12 273 ASP A C 1
ATOM 2160 O O . ASP A 1 273 ? -23.241 -16.012 20.127 1.00 98.12 273 ASP A O 1
ATOM 2164 N N . THR A 1 274 ? -24.078 -13.943 19.922 1.00 98.31 274 THR A N 1
ATOM 2165 C CA . THR A 1 274 ? -22.783 -13.258 19.996 1.00 98.31 274 THR A CA 1
ATOM 2166 C C . THR A 1 274 ? -22.845 -12.052 20.910 1.00 98.31 274 THR A C 1
ATOM 2168 O O . THR A 1 274 ? -23.845 -11.345 20.976 1.00 98.31 274 THR A O 1
ATOM 2171 N N . LEU A 1 275 ? -21.763 -11.807 21.638 1.00 98.69 275 LEU A N 1
ATOM 2172 C CA . LEU A 1 275 ? -21.635 -10.679 22.548 1.00 98.69 275 LEU A CA 1
ATOM 2173 C C . LEU A 1 275 ? -20.345 -9.931 22.227 1.00 98.69 275 LEU A C 1
ATOM 2175 O O . LEU A 1 275 ? -19.262 -10.502 22.335 1.00 98.69 275 LEU A O 1
ATOM 2179 N N . ILE A 1 276 ? -20.461 -8.661 21.849 1.00 98.75 276 ILE A N 1
ATOM 2180 C CA . ILE A 1 276 ? -19.328 -7.799 21.497 1.00 98.75 276 ILE A CA 1
ATOM 2181 C C . ILE A 1 276 ? -19.251 -6.654 22.506 1.00 98.75 276 ILE A C 1
ATOM 2183 O O . ILE A 1 276 ? -20.266 -6.014 22.800 1.00 98.75 276 ILE A O 1
ATOM 2187 N N . ILE A 1 277 ? -18.058 -6.421 23.058 1.00 98.75 277 ILE A N 1
ATOM 2188 C CA . ILE A 1 277 ? -17.847 -5.519 24.195 1.00 98.75 277 ILE A CA 1
ATOM 2189 C C . ILE A 1 277 ? -16.649 -4.588 23.967 1.00 98.75 277 ILE A C 1
ATOM 2191 O O . ILE A 1 277 ? -15.569 -5.039 23.578 1.00 98.75 277 ILE A O 1
ATOM 2195 N N . SER A 1 278 ? -16.829 -3.312 24.316 1.00 98.50 278 SER A N 1
ATOM 2196 C CA . SER A 1 278 ? -15.767 -2.383 24.736 1.00 98.50 278 SER A CA 1
ATOM 2197 C C . SER A 1 278 ? -15.998 -2.033 26.207 1.00 98.50 278 SER A C 1
ATOM 2199 O O . SER A 1 278 ? -17.141 -1.837 26.616 1.00 98.50 278 SER A O 1
ATOM 2201 N N . TYR A 1 279 ? -14.925 -1.943 26.995 1.00 98.44 279 TYR A N 1
ATOM 2202 C CA . TYR A 1 279 ? -15.000 -1.514 28.399 1.00 98.44 279 TYR A CA 1
ATOM 2203 C C . TYR A 1 279 ? -14.942 0.013 28.569 1.00 98.44 279 TYR A C 1
ATOM 2205 O O . TYR A 1 279 ? -14.558 0.513 29.617 1.00 98.44 279 TYR A O 1
ATOM 2213 N N . GLY A 1 280 ? -15.264 0.768 27.517 1.00 97.56 280 GLY A N 1
ATOM 2214 C CA . GLY A 1 280 ? -15.217 2.224 27.557 1.00 97.56 280 GLY A CA 1
ATOM 2215 C C . GLY A 1 280 ? -13.800 2.770 27.744 1.00 97.56 280 GLY A C 1
ATOM 2216 O O . GLY A 1 280 ? -12.801 2.093 27.488 1.00 97.56 280 GLY A O 1
ATOM 2217 N N . ARG A 1 281 ? -13.719 4.029 28.173 1.00 97.50 281 ARG A N 1
ATOM 2218 C CA . ARG A 1 281 ? -12.462 4.774 28.303 1.00 97.50 281 ARG A CA 1
ATOM 2219 C C . ARG A 1 281 ? -11.517 4.198 29.351 1.00 97.50 281 ARG A C 1
ATOM 2221 O O . ARG A 1 281 ? -10.312 4.157 29.119 1.00 97.50 281 ARG A O 1
ATOM 2228 N N . ASP A 1 282 ? -12.036 3.765 30.497 1.00 97.44 282 ASP A N 1
ATOM 2229 C CA . ASP A 1 282 ? -11.201 3.319 31.618 1.00 97.44 282 ASP A CA 1
ATOM 2230 C C . ASP A 1 282 ? -10.659 1.888 31.446 1.00 97.44 282 ASP A C 1
ATOM 2232 O O . ASP A 1 282 ? -9.791 1.457 32.214 1.00 97.44 282 ASP A O 1
ATOM 2236 N N . GLY A 1 283 ? -11.157 1.162 30.436 1.00 97.31 283 GLY A N 1
ATOM 2237 C CA . GLY A 1 283 ? -10.748 -0.198 30.107 1.00 97.31 283 GLY A CA 1
ATOM 2238 C C . GLY A 1 283 ? -11.165 -1.238 31.150 1.00 97.31 283 GLY A C 1
ATOM 2239 O O . GLY A 1 283 ? -10.646 -2.361 31.127 1.00 97.31 283 GLY A O 1
ATOM 2240 N N . LYS A 1 284 ? -12.075 -0.903 32.074 1.00 97.81 284 LYS A N 1
ATOM 2241 C CA . LYS A 1 284 ? -12.500 -1.777 33.171 1.00 97.81 284 LYS A CA 1
ATOM 2242 C C . LYS A 1 284 ? -13.955 -2.177 33.006 1.00 97.81 284 LYS A C 1
ATOM 2244 O O . LYS A 1 284 ? -14.852 -1.356 32.948 1.00 97.81 284 LYS A O 1
ATOM 2249 N N . LYS A 1 285 ? -14.188 -3.484 33.066 1.00 97.50 285 LYS A N 1
ATOM 2250 C CA . LYS A 1 285 ? -15.534 -4.050 33.053 1.00 97.50 285 LYS A CA 1
ATOM 2251 C C . LYS A 1 285 ? -16.390 -3.498 34.196 1.00 97.50 285 LYS A C 1
ATOM 2253 O O . LYS A 1 285 ? -16.041 -3.666 35.369 1.00 97.50 285 LYS A O 1
ATOM 2258 N N . GLU A 1 286 ? -17.559 -2.965 33.869 1.00 96.44 286 GLU A N 1
ATOM 2259 C CA . GLU A 1 286 ? -18.549 -2.558 34.858 1.00 96.44 286 GLU A CA 1
ATOM 2260 C C . GLU A 1 286 ? -19.183 -3.765 35.573 1.00 96.44 286 GLU A C 1
ATOM 2262 O O . GLU A 1 286 ? -19.434 -4.826 34.995 1.00 96.44 286 GLU A O 1
ATOM 2267 N N . ASN A 1 287 ? -19.589 -3.570 36.832 1.00 95.31 287 ASN A N 1
ATOM 2268 C CA . ASN A 1 287 ? -20.460 -4.511 37.550 1.00 95.31 287 ASN A CA 1
ATOM 2269 C C . ASN A 1 287 ? -21.953 -4.282 37.225 1.00 95.31 287 ASN A C 1
ATOM 2271 O O . ASN A 1 287 ? -22.817 -4.288 38.107 1.00 95.31 287 ASN A O 1
ATOM 2275 N N . TRP A 1 288 ? -22.261 -4.019 35.954 1.00 95.69 288 TRP A N 1
ATOM 2276 C CA . TRP A 1 288 ? -23.630 -3.886 35.464 1.00 95.69 288 TRP A CA 1
ATOM 2277 C C . TRP A 1 288 ? -24.276 -5.269 35.276 1.00 95.69 288 TRP A C 1
ATOM 2279 O O . TRP A 1 288 ? -23.608 -6.262 34.977 1.00 95.69 288 TRP A O 1
ATOM 2289 N N . LYS A 1 289 ? -25.598 -5.346 35.463 1.00 97.12 289 LYS A N 1
ATOM 2290 C CA . LYS A 1 289 ? -26.377 -6.576 35.284 1.00 97.12 289 LYS A CA 1
ATOM 2291 C C . LYS A 1 289 ? -27.434 -6.378 34.205 1.00 97.12 289 LYS A C 1
ATOM 2293 O O . LYS A 1 289 ? -28.243 -5.455 34.286 1.00 97.12 289 LYS A O 1
ATOM 2298 N N . TYR A 1 290 ? -27.448 -7.284 33.238 1.00 96.88 290 TYR A N 1
ATOM 2299 C CA . TYR A 1 290 ? -28.463 -7.366 32.203 1.00 96.88 290 TYR A CA 1
ATOM 2300 C C . TYR A 1 290 ? -29.797 -7.838 32.791 1.00 96.88 290 TYR A C 1
ATOM 2302 O O . TYR A 1 290 ? -29.852 -8.805 33.553 1.00 96.88 290 TYR A O 1
ATOM 2310 N N . ASN A 1 291 ? -30.885 -7.164 32.419 1.00 95.75 291 ASN A N 1
ATOM 2311 C CA . ASN A 1 291 ? -32.239 -7.580 32.758 1.00 95.75 291 ASN A CA 1
ATOM 2312 C C . ASN A 1 291 ? -32.960 -8.052 31.484 1.00 95.75 291 ASN A C 1
ATOM 2314 O O . ASN A 1 291 ? -33.385 -7.206 30.702 1.00 95.75 291 ASN A O 1
ATOM 2318 N N . PRO A 1 292 ? -33.179 -9.363 31.281 1.00 93.50 292 PRO A N 1
ATOM 2319 C CA . PRO A 1 292 ? -33.852 -9.857 30.078 1.00 93.50 292 PRO A CA 1
ATOM 2320 C C . PRO A 1 292 ? -35.313 -9.397 29.965 1.00 93.50 292 PRO A C 1
ATOM 2322 O O . PRO A 1 292 ? -35.866 -9.387 28.873 1.00 93.50 292 PRO A O 1
ATOM 2325 N N . LYS A 1 293 ? -35.949 -8.987 31.075 1.00 95.12 293 LYS A N 1
ATOM 2326 C CA . LYS A 1 293 ? -37.317 -8.437 31.068 1.00 95.12 293 LYS A CA 1
ATOM 2327 C C . LYS A 1 293 ? -37.372 -6.955 30.683 1.00 95.12 293 LYS A C 1
ATOM 2329 O O . LYS A 1 293 ? -38.457 -6.436 30.459 1.00 95.12 293 LYS A O 1
ATOM 2334 N N . SER A 1 294 ? -36.230 -6.270 30.671 1.00 93.25 294 SER A N 1
ATOM 2335 C CA . SER A 1 294 ? -36.098 -4.867 30.257 1.00 93.25 294 SER A CA 1
ATOM 2336 C C . SER A 1 294 ? -34.692 -4.666 29.677 1.00 93.25 294 SER A C 1
ATOM 2338 O O . SER A 1 294 ? -33.819 -4.100 30.346 1.00 93.25 294 SER A O 1
ATOM 2340 N N . PRO A 1 295 ? -34.421 -5.198 28.467 1.00 89.38 295 PRO A N 1
ATOM 2341 C CA . PRO A 1 295 ? -33.100 -5.124 27.836 1.00 89.38 295 PRO A CA 1
ATOM 2342 C C . PRO A 1 295 ? -32.580 -3.686 27.690 1.00 89.38 295 PRO A C 1
ATOM 2344 O O . PRO A 1 295 ? -31.385 -3.429 27.806 1.00 89.38 295 PRO A O 1
ATOM 2347 N N . GLU A 1 296 ? -33.489 -2.732 27.512 1.00 90.19 296 GLU A N 1
ATOM 2348 C CA . GLU A 1 296 ? -33.224 -1.301 27.393 1.00 90.19 296 GLU A CA 1
ATOM 2349 C C . GLU A 1 296 ? -32.831 -0.622 28.714 1.00 90.19 296 GLU A C 1
ATOM 2351 O O . GLU A 1 296 ? -32.401 0.533 28.706 1.00 90.19 296 GLU A O 1
ATOM 2356 N N . ALA A 1 297 ? -32.948 -1.307 29.858 1.00 93.19 297 ALA A N 1
ATOM 2357 C CA . ALA A 1 297 ? -32.538 -0.773 31.158 1.00 93.19 297 ALA A CA 1
ATOM 2358 C C . ALA A 1 297 ? -31.030 -0.485 31.241 1.00 93.19 297 ALA A C 1
ATOM 2360 O O . ALA A 1 297 ? -30.609 0.308 32.084 1.00 93.19 297 ALA A O 1
ATOM 2361 N N . GLY A 1 298 ? -30.217 -1.107 30.381 1.00 94.50 298 GLY A N 1
ATOM 2362 C CA . GLY A 1 298 ? -28.792 -0.801 30.281 1.00 94.50 298 GLY A CA 1
ATOM 2363 C C . GLY A 1 298 ? -28.472 0.434 29.435 1.00 94.50 298 GLY A C 1
ATOM 2364 O O . GLY A 1 298 ? -27.348 0.931 29.521 1.00 94.50 298 GLY A O 1
ATOM 2365 N N . LEU A 1 299 ? -29.428 0.983 28.675 1.00 96.31 299 LEU A N 1
ATOM 2366 C CA . LEU A 1 299 ? -29.214 2.214 27.913 1.00 96.31 299 LEU A CA 1
ATOM 2367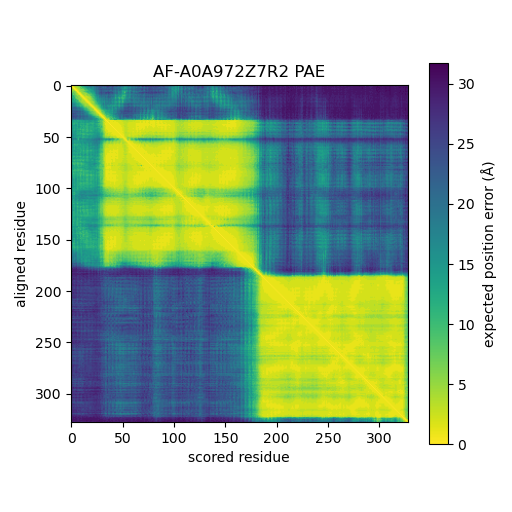 C C . LEU A 1 299 ? -29.131 3.428 28.846 1.00 96.31 299 LEU A C 1
ATOM 2369 O O . LEU A 1 299 ? -29.902 3.560 29.800 1.00 96.31 299 LEU A O 1
ATOM 2373 N N . TYR A 1 300 ? -28.204 4.343 28.567 1.00 95.00 300 TYR A N 1
ATOM 2374 C CA . TYR A 1 300 ? -27.956 5.510 29.416 1.00 95.00 300 TYR A CA 1
ATOM 2375 C C . TYR A 1 300 ? -27.831 6.808 28.617 1.00 95.00 300 TYR A C 1
ATOM 2377 O O . TYR A 1 300 ? -27.512 6.815 27.434 1.00 95.00 300 TYR A O 1
ATOM 2385 N N . LYS A 1 301 ? -28.076 7.940 29.283 1.00 94.50 301 LYS A N 1
ATOM 2386 C CA . LYS A 1 301 ? -27.793 9.270 28.729 1.00 94.50 301 LYS A CA 1
ATOM 2387 C C . LYS A 1 301 ? -26.398 9.707 29.156 1.00 94.50 301 LYS A C 1
ATOM 2389 O O . LYS A 1 301 ? -26.065 9.551 30.329 1.00 94.50 301 LYS A O 1
ATOM 2394 N N . LEU A 1 302 ? -25.645 10.298 28.234 1.00 93.62 302 LEU A N 1
ATOM 2395 C CA . LEU A 1 302 ? -24.393 10.986 28.540 1.00 93.62 302 LEU A CA 1
ATOM 2396 C C . LEU A 1 302 ? -24.718 12.284 29.280 1.00 93.62 302 LEU A C 1
ATOM 2398 O O . LEU A 1 302 ? -25.392 13.158 28.735 1.00 93.62 302 LEU A O 1
ATOM 2402 N N . LYS A 1 303 ? -24.307 12.373 30.542 1.00 94.00 303 LYS A N 1
ATOM 2403 C CA . LYS A 1 303 ? -24.503 13.535 31.417 1.00 94.00 303 LYS A CA 1
ATOM 2404 C C . LYS A 1 303 ? -23.180 14.111 31.914 1.00 94.00 303 LYS A C 1
ATOM 2406 O O . LYS A 1 303 ? -23.151 15.262 32.333 1.00 94.00 303 LYS A O 1
ATOM 2411 N N . SER A 1 304 ? -22.118 13.312 31.915 1.00 94.62 304 SER A N 1
ATOM 2412 C CA . SER A 1 304 ? -20.805 13.668 32.441 1.00 94.62 304 SER A CA 1
ATOM 2413 C C . SER A 1 304 ? -19.696 12.895 31.735 1.00 94.62 304 SER A C 1
ATOM 2415 O O . SER A 1 304 ? -19.936 11.839 31.155 1.00 94.62 304 SER A O 1
ATOM 2417 N N . GLU A 1 305 ? -18.464 13.373 31.884 1.00 92.06 305 GLU A N 1
ATOM 2418 C CA . GLU A 1 305 ? -17.257 12.696 31.400 1.00 92.06 305 GLU A CA 1
ATOM 2419 C C . GLU A 1 305 ? -17.108 11.258 31.914 1.00 92.06 305 GLU A C 1
ATOM 2421 O O . GLU A 1 305 ? -16.559 10.407 31.224 1.00 92.06 305 GLU A O 1
ATOM 2426 N N . LYS A 1 306 ? -17.630 10.941 33.105 1.00 96.12 306 LYS A N 1
ATOM 2427 C CA . LYS A 1 306 ? -17.590 9.572 33.649 1.00 96.12 306 LYS A CA 1
ATOM 2428 C C . LYS A 1 306 ? -18.486 8.596 32.888 1.00 96.12 306 LYS A C 1
ATOM 2430 O O . LYS A 1 306 ? -18.359 7.390 33.051 1.00 96.12 306 LYS A O 1
ATOM 2435 N N . ASP A 1 307 ? -19.416 9.086 32.068 1.00 96.94 307 ASP A N 1
ATOM 2436 C CA . ASP A 1 307 ? -20.269 8.212 31.262 1.00 96.94 307 ASP A CA 1
ATOM 2437 C C . ASP A 1 307 ? -19.527 7.594 30.062 1.00 96.94 307 ASP A C 1
ATOM 2439 O O . ASP A 1 307 ? -20.059 6.673 29.439 1.00 96.94 307 ASP A O 1
ATOM 2443 N N . TYR A 1 308 ? -18.315 8.067 29.747 1.00 97.25 308 TYR A N 1
ATOM 2444 C CA . TYR A 1 308 ? -17.420 7.437 28.769 1.00 97.25 308 TYR A CA 1
ATOM 2445 C C . TYR A 1 308 ? -16.663 6.234 29.340 1.00 97.25 308 TYR A C 1
ATOM 2447 O O . TYR A 1 308 ? -16.218 5.388 28.572 1.00 97.25 308 TYR A O 1
ATOM 2455 N N . ASP A 1 309 ? -16.591 6.106 30.669 1.00 97.94 309 ASP A N 1
ATOM 2456 C CA . ASP A 1 309 ? -16.017 4.942 31.360 1.00 97.94 309 ASP A CA 1
ATOM 2457 C C . ASP A 1 309 ? -17.012 3.764 31.412 1.00 97.94 309 ASP A C 1
ATOM 2459 O O . ASP A 1 309 ? -16.736 2.723 31.992 1.00 97.94 309 ASP A O 1
ATOM 2463 N N . LYS A 1 310 ? -18.216 3.938 30.852 1.00 98.06 310 LYS A N 1
ATOM 2464 C CA . LYS A 1 310 ? -19.235 2.892 30.810 1.00 98.06 310 LYS A CA 1
ATOM 2465 C C . LYS A 1 310 ? -19.001 1.935 29.648 1.00 98.06 310 LYS A C 1
ATOM 2467 O O . LYS A 1 310 ? -18.665 2.361 28.542 1.00 98.06 310 LYS A O 1
ATOM 2472 N N . ASP A 1 311 ? -19.287 0.663 29.891 1.00 98.38 311 ASP A N 1
ATOM 2473 C CA . ASP A 1 311 ? -19.178 -0.405 28.909 1.00 98.38 311 ASP A CA 1
ATOM 2474 C C . ASP A 1 311 ? -20.118 -0.155 27.718 1.00 98.38 311 ASP A C 1
ATOM 2476 O O . ASP A 1 311 ? -21.249 0.319 27.863 1.00 98.38 311 ASP A O 1
ATOM 2480 N N . LEU A 1 312 ? -19.672 -0.556 26.531 1.00 98.50 312 LEU A N 1
ATOM 2481 C CA . LEU A 1 312 ? -20.479 -0.644 25.319 1.00 98.50 312 LEU A CA 1
ATOM 2482 C C . LEU A 1 312 ? -20.681 -2.123 25.001 1.00 98.50 312 LEU A C 1
ATOM 2484 O O . LEU A 1 312 ? -19.713 -2.827 24.719 1.00 98.50 312 LEU A O 1
ATOM 2488 N N . VAL A 1 313 ? -21.925 -2.600 25.050 1.00 98.44 313 VAL A N 1
ATOM 2489 C CA . VAL A 1 313 ? -22.253 -4.026 24.928 1.00 98.44 313 VAL A CA 1
ATOM 2490 C C . VAL A 1 313 ? -23.379 -4.240 23.922 1.00 98.44 313 VAL A C 1
ATOM 2492 O O . VAL A 1 313 ? -24.503 -3.751 24.101 1.00 98.44 313 VAL A O 1
ATOM 2495 N N . MET A 1 314 ? -23.080 -5.030 22.892 1.00 98.44 314 MET A N 1
ATOM 2496 C CA . MET A 1 314 ? -24.035 -5.514 21.899 1.00 98.44 314 MET A CA 1
ATOM 2497 C C . MET A 1 314 ? -24.199 -7.029 22.032 1.00 98.44 314 MET A C 1
ATOM 2499 O O . MET A 1 314 ? -23.209 -7.754 22.001 1.00 98.44 314 MET A O 1
ATOM 2503 N N . LEU A 1 315 ? -25.442 -7.493 22.165 1.00 98.00 315 LEU A N 1
ATOM 2504 C CA . LEU A 1 315 ? -25.820 -8.905 22.209 1.00 98.00 315 LEU A CA 1
ATOM 2505 C C . LEU A 1 315 ? -26.677 -9.232 20.982 1.00 98.00 315 LEU A C 1
ATOM 2507 O O . LEU A 1 315 ? -27.769 -8.680 20.841 1.00 98.00 315 LEU A O 1
ATOM 2511 N N . SER A 1 316 ? -26.176 -10.105 20.109 1.00 96.62 316 SER A N 1
ATOM 2512 C CA . SER A 1 316 ? -26.848 -10.617 18.907 1.00 96.62 316 SER A CA 1
ATOM 2513 C C . SER A 1 316 ? -27.515 -9.495 18.090 1.00 96.62 316 SER A C 1
ATOM 2515 O O . SER A 1 316 ? -28.717 -9.512 17.831 1.00 96.62 316 SER A O 1
ATOM 2517 N N . GLY A 1 317 ? -26.744 -8.450 17.759 1.00 96.25 317 GLY A N 1
ATOM 2518 C CA . GLY A 1 317 ? -27.210 -7.273 17.012 1.00 96.25 317 GLY A CA 1
ATOM 2519 C C . GLY A 1 317 ? -28.001 -6.225 17.805 1.00 96.25 317 GLY A C 1
ATOM 2520 O O . GLY A 1 317 ? -28.328 -5.171 17.262 1.00 96.25 317 GLY A O 1
ATOM 2521 N N . THR A 1 318 ? -28.282 -6.458 19.089 1.00 96.81 318 THR A N 1
ATOM 2522 C CA . THR A 1 318 ? -29.037 -5.530 19.944 1.00 96.81 318 THR A CA 1
ATOM 2523 C C . THR A 1 318 ? -28.137 -4.856 20.975 1.00 96.81 318 THR A C 1
ATOM 2525 O O . THR A 1 318 ? -27.454 -5.514 21.758 1.00 96.81 318 THR A O 1
ATOM 2528 N N . TRP A 1 319 ? -28.167 -3.524 21.033 1.00 97.25 319 TRP A N 1
ATOM 2529 C CA . TRP A 1 319 ? -27.502 -2.768 22.096 1.00 97.25 319 TRP A CA 1
ATOM 2530 C C . TRP A 1 319 ? -28.201 -2.993 23.438 1.00 97.25 319 TRP A C 1
ATOM 2532 O O . TRP A 1 319 ? -29.335 -2.554 23.631 1.00 97.25 319 TRP A O 1
ATOM 2542 N N . ILE A 1 320 ? -27.509 -3.639 24.377 1.00 96.88 320 ILE A N 1
ATOM 2543 C CA . ILE A 1 320 ? -28.010 -3.883 25.741 1.00 96.88 320 ILE A CA 1
ATOM 2544 C C . ILE A 1 320 ? -27.358 -2.961 26.776 1.00 96.88 320 ILE A C 1
ATOM 2546 O O . ILE A 1 320 ? -27.898 -2.777 27.863 1.00 96.88 320 ILE A O 1
ATOM 2550 N N . ARG A 1 321 ? -26.226 -2.339 26.430 1.00 97.50 321 ARG A N 1
ATOM 2551 C CA . ARG A 1 321 ? -25.548 -1.295 27.207 1.00 97.50 321 ARG A CA 1
ATOM 2552 C C . ARG A 1 321 ? -24.885 -0.323 26.232 1.00 97.50 321 ARG A C 1
ATOM 2554 O O . ARG A 1 321 ? -23.935 -0.695 25.556 1.00 97.50 321 ARG A O 1
ATOM 2561 N N . ALA A 1 322 ? -25.409 0.893 26.118 1.00 97.25 322 ALA A N 1
ATOM 2562 C CA . ALA A 1 322 ? -24.851 1.938 25.259 1.00 97.25 322 ALA A CA 1
ATOM 2563 C C . ALA A 1 322 ? -25.490 3.304 25.571 1.00 97.25 322 ALA A C 1
ATOM 2565 O O . ALA A 1 322 ? -26.577 3.354 26.168 1.00 97.25 322 ALA A O 1
ATOM 2566 N N . PRO A 1 323 ? -24.880 4.415 25.121 1.00 95.94 323 PRO A N 1
ATOM 2567 C CA . PRO A 1 323 ? -25.553 5.699 25.047 1.00 95.94 323 PRO A CA 1
ATOM 2568 C C . PRO A 1 323 ? -26.814 5.592 24.186 1.00 95.94 323 PRO A C 1
ATOM 2570 O O . PRO A 1 323 ? -26.772 5.173 23.031 1.00 95.94 323 PRO A O 1
ATOM 2573 N N . GLY A 1 324 ? -27.952 5.987 24.739 1.00 88.00 324 GLY A N 1
ATOM 2574 C CA . GLY A 1 324 ? -29.231 5.924 24.052 1.00 88.00 324 GLY A CA 1
ATOM 2575 C C . GLY A 1 324 ? -30.293 6.724 24.786 1.00 88.00 324 GLY A C 1
ATOM 2576 O O . GLY A 1 324 ? -30.281 6.864 26.011 1.00 88.00 324 GLY A O 1
ATOM 2577 N N . THR A 1 325 ? -31.246 7.269 24.037 1.00 64.38 325 THR A N 1
ATOM 2578 C CA . THR A 1 325 ? -32.466 7.799 24.644 1.00 64.38 325 THR A CA 1
ATOM 2579 C C . THR A 1 325 ? -33.483 6.670 24.718 1.00 64.38 325 THR A C 1
ATOM 2581 O O . THR A 1 325 ? -33.723 5.989 23.723 1.00 64.38 325 THR A O 1
ATOM 2584 N N . LYS A 1 326 ? -34.098 6.458 25.892 1.00 58.84 326 LYS A N 1
ATOM 2585 C CA . LYS A 1 326 ? -35.363 5.716 25.939 1.00 58.84 326 LYS A CA 1
ATOM 2586 C C . LYS A 1 326 ? -36.305 6.439 24.979 1.00 58.84 326 LYS A C 1
ATOM 2588 O O . LYS A 1 326 ? -36.588 7.618 25.214 1.00 58.84 326 LYS A O 1
ATOM 2593 N N . LYS A 1 327 ? -36.716 5.777 23.892 1.00 52.56 327 LYS A N 1
ATOM 2594 C CA . LYS A 1 327 ? -37.839 6.264 23.087 1.00 52.56 327 LYS A CA 1
ATOM 2595 C C . LYS A 1 327 ? -39.006 6.386 24.067 1.00 52.56 327 LYS A C 1
ATOM 2597 O O . LYS A 1 327 ? -39.320 5.410 24.746 1.00 52.56 327 LYS A O 1
ATOM 2602 N N . LYS A 1 328 ? -39.466 7.621 24.269 1.00 44.38 328 LYS A N 1
ATOM 2603 C CA . LYS A 1 328 ? -40.611 7.911 25.132 1.00 44.38 328 LYS A CA 1
ATOM 2604 C C . LYS A 1 328 ? -41.863 7.284 24.552 1.00 44.38 328 LYS A C 1
ATOM 2606 O O . LYS A 1 328 ? -41.950 7.262 23.303 1.00 44.38 328 LYS A O 1
#